Protein AF-A0A3L7SSP7-F1 (afdb_monomer)

Mean predicted aligned error: 5.57 Å

pLDDT: mean 91.39, std 8.64, range [40.38, 98.75]

Solvent-accessible surface area (backbone atoms only — not comparable to full-atom values): 14758 Å² total; per-residue (Å²): 132,80,81,76,70,92,87,62,79,42,75,38,78,50,84,80,56,86,48,95,46,50,40,60,41,73,53,70,76,36,44,68,58,52,29,79,75,37,34,41,71,48,62,89,29,70,40,23,42,36,42,66,38,19,66,74,24,76,31,38,76,70,66,55,34,57,53,68,71,32,20,41,45,80,51,73,55,32,49,95,31,77,98,69,79,44,65,83,49,63,21,68,77,38,70,33,84,58,57,54,66,82,36,70,62,51,46,49,39,68,26,50,48,74,50,76,48,77,47,82,50,99,71,31,26,38,40,38,41,35,43,27,31,35,97,52,44,33,43,46,60,61,42,58,46,52,23,26,30,39,39,38,46,46,34,23,40,95,85,44,75,56,60,52,79,43,58,59,51,30,56,54,58,64,37,76,90,42,47,60,35,31,24,49,69,19,26,43,55,39,45,32,97,85,65,70,38,74,42,60,57,79,77,42,87,82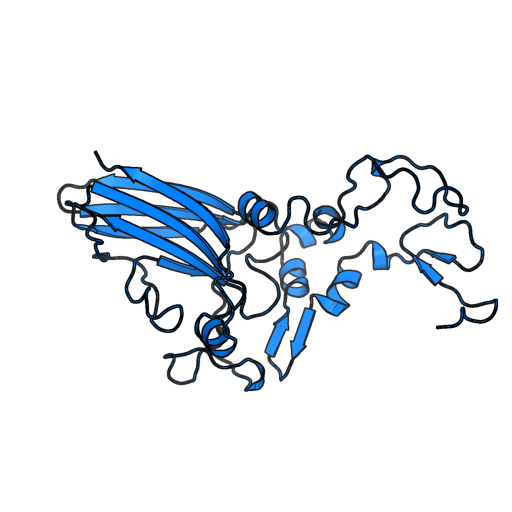,65,67,52,76,50,41,40,45,52,75,46,75,48,77,48,57,35,32,30,62,45,81,44,42,32,37,39,39,34,34,33,37,31,68,56,48,49,66,58,32,60,76,68,68,53,72,88,70,67,41,73,48,48,75,48,78,46,77,57,129

Structure (mmCIF, N/CA/C/O backbone):
data_AF-A0A3L7SSP7-F1
#
_entry.id   AF-A0A3L7SSP7-F1
#
loop_
_atom_site.group_PDB
_atom_site.id
_atom_site.type_symbol
_atom_site.label_atom_id
_atom_site.label_alt_id
_atom_site.label_comp_id
_atom_site.label_asym_id
_atom_site.label_entity_id
_atom_site.label_seq_id
_atom_site.pdbx_PDB_ins_code
_atom_site.Cartn_x
_atom_site.Cartn_y
_atom_site.Cartn_z
_atom_site.occupancy
_atom_site.B_iso_or_equiv
_atom_site.auth_seq_id
_atom_site.auth_comp_id
_atom_site.auth_asym_id
_atom_site.auth_atom_id
_atom_site.pdbx_PDB_model_num
ATOM 1 N N . MET A 1 1 ? 33.689 10.994 -14.298 1.00 40.38 1 MET A N 1
ATOM 2 C CA . MET A 1 1 ? 33.834 9.746 -15.077 1.00 40.38 1 MET A CA 1
ATOM 3 C C . MET A 1 1 ? 34.095 10.132 -16.524 1.00 40.38 1 MET A C 1
ATOM 5 O O . MET A 1 1 ? 33.276 10.847 -17.090 1.00 40.38 1 MET A O 1
ATOM 9 N N . ALA A 1 2 ? 35.259 9.777 -17.076 1.00 46.47 2 ALA A N 1
ATOM 10 C CA . ALA A 1 2 ? 35.563 10.018 -18.487 1.00 46.47 2 ALA A CA 1
ATOM 11 C C . ALA A 1 2 ? 34.638 9.161 -19.363 1.00 46.47 2 ALA A C 1
ATOM 13 O O . ALA A 1 2 ? 34.264 8.058 -18.960 1.00 46.47 2 ALA A O 1
ATOM 14 N N . ARG A 1 3 ? 34.241 9.671 -20.537 1.00 55.09 3 ARG A N 1
ATOM 15 C CA . ARG A 1 3 ? 33.560 8.829 -21.527 1.00 55.09 3 ARG A CA 1
ATOM 16 C C . ARG A 1 3 ? 34.494 7.665 -21.893 1.00 55.09 3 ARG A C 1
ATOM 18 O O . ARG A 1 3 ? 35.687 7.917 -22.057 1.00 55.09 3 ARG A O 1
ATOM 25 N N . PRO A 1 4 ? 33.972 6.439 -22.024 1.00 58.47 4 PRO A N 1
ATOM 26 C CA . PRO A 1 4 ? 34.742 5.313 -22.538 1.00 58.47 4 PRO A CA 1
ATOM 27 C C . PRO A 1 4 ? 35.319 5.608 -23.929 1.00 58.47 4 PRO A C 1
ATOM 29 O O . PRO A 1 4 ? 34.813 6.482 -24.643 1.00 58.47 4 PRO A O 1
ATOM 32 N N . GLU A 1 5 ? 36.365 4.877 -24.317 1.00 62.62 5 GLU A N 1
ATOM 33 C CA . GLU A 1 5 ? 36.932 4.941 -25.668 1.00 62.62 5 GLU A CA 1
ATOM 34 C C . GLU A 1 5 ? 35.881 4.604 -26.745 1.00 62.62 5 GLU A C 1
ATOM 36 O O . GLU A 1 5 ? 34.861 3.959 -26.481 1.00 62.62 5 GLU A O 1
ATOM 41 N N . LYS A 1 6 ? 36.112 5.063 -27.984 1.00 68.00 6 LYS A N 1
ATOM 42 C CA . LYS A 1 6 ? 35.243 4.737 -29.128 1.00 68.00 6 LYS A CA 1
ATOM 43 C C . LYS A 1 6 ? 35.114 3.211 -29.265 1.00 68.00 6 LYS A C 1
ATOM 45 O O . LYS A 1 6 ? 36.127 2.526 -29.312 1.00 68.00 6 LYS A O 1
ATOM 50 N N . GLY A 1 7 ? 33.883 2.706 -29.389 1.00 68.62 7 GLY A N 1
ATOM 51 C CA . GLY A 1 7 ? 33.598 1.279 -29.614 1.00 68.62 7 GLY A CA 1
ATOM 52 C C . GLY A 1 7 ? 32.780 0.582 -28.519 1.00 68.62 7 GLY A C 1
ATOM 53 O O . GLY A 1 7 ? 32.440 -0.586 -28.686 1.00 68.62 7 GLY A O 1
ATOM 54 N N . GLN A 1 8 ? 32.423 1.259 -27.421 1.00 76.69 8 GLN A N 1
ATOM 55 C CA . GLN A 1 8 ? 31.502 0.692 -26.429 1.00 76.69 8 GLN A CA 1
ATOM 56 C C . GLN A 1 8 ? 30.043 0.791 -26.890 1.00 76.69 8 GLN A C 1
ATOM 58 O O . GLN A 1 8 ? 29.583 1.875 -27.226 1.00 76.69 8 GLN A O 1
ATOM 63 N N . VAL A 1 9 ? 29.308 -0.325 -26.838 1.00 81.75 9 VAL A N 1
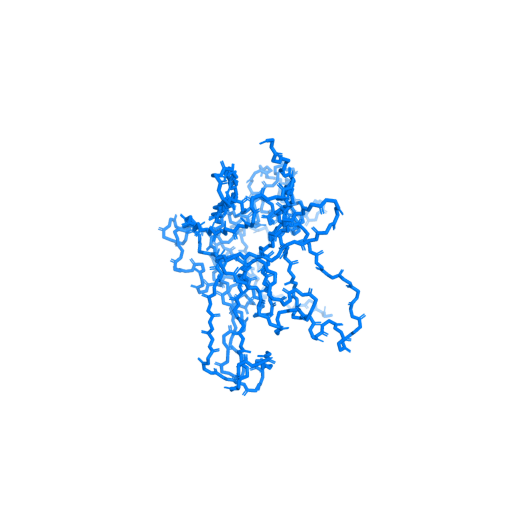ATOM 64 C CA . VAL A 1 9 ? 27.864 -0.369 -27.121 1.00 81.75 9 VAL A CA 1
ATOM 65 C C . VAL A 1 9 ? 27.061 0.051 -25.886 1.00 81.75 9 VAL A C 1
ATOM 67 O O . VAL A 1 9 ? 27.269 -0.471 -24.789 1.00 81.75 9 VAL A O 1
ATOM 70 N N . PHE A 1 10 ? 26.105 0.957 -26.068 1.00 85.25 10 PHE A N 1
ATOM 71 C CA . PHE A 1 10 ? 25.124 1.380 -25.075 1.00 85.25 10 PHE A CA 1
ATOM 72 C C . PHE A 1 10 ? 23.754 0.810 -25.426 1.00 85.25 10 PHE A C 1
ATOM 74 O O . PHE A 1 10 ? 23.267 0.990 -26.539 1.00 85.25 10 PHE A O 1
ATOM 81 N N . PHE A 1 11 ? 23.095 0.156 -24.472 1.00 89.25 11 PHE A N 1
ATOM 82 C CA . PHE A 1 11 ? 21.740 -0.341 -24.681 1.00 89.25 11 PHE A CA 1
ATOM 83 C C . PHE A 1 11 ? 20.695 0.672 -24.207 1.00 89.25 11 PHE A C 1
ATOM 85 O O . PHE A 1 11 ? 20.883 1.338 -23.190 1.00 89.25 11 PHE A O 1
ATOM 92 N N . GLY A 1 12 ? 19.580 0.782 -24.929 1.00 89.56 12 GLY A N 1
ATOM 93 C CA . GLY A 1 12 ? 18.496 1.698 -24.579 1.00 89.56 12 GLY A CA 1
ATOM 94 C C . GLY A 1 12 ? 17.099 1.235 -25.012 1.00 89.56 12 GLY A C 1
ATOM 95 O O . GLY A 1 12 ? 16.956 0.224 -25.706 1.00 89.56 12 GLY A O 1
ATOM 96 N N . PRO A 1 13 ? 16.049 1.982 -24.614 1.00 89.25 13 PRO A N 1
ATOM 97 C CA . PRO A 1 13 ? 14.648 1.640 -24.890 1.00 89.25 13 PRO A CA 1
ATOM 98 C C . PRO A 1 13 ? 14.180 1.966 -26.317 1.00 89.25 13 PRO A C 1
ATOM 100 O O . PRO A 1 13 ? 13.067 1.598 -26.694 1.00 89.25 13 PRO A O 1
ATOM 103 N N . ILE A 1 14 ? 14.991 2.685 -27.097 1.00 86.69 14 ILE A N 1
ATOM 104 C CA . ILE A 1 14 ? 14.624 3.246 -28.401 1.00 86.69 14 ILE A CA 1
ATOM 105 C C . ILE A 1 14 ? 15.330 2.473 -29.521 1.00 86.69 14 ILE A C 1
ATOM 107 O O . ILE A 1 14 ? 16.537 2.257 -29.457 1.00 86.69 14 ILE A O 1
ATOM 111 N N . LYS A 1 15 ? 14.569 2.059 -30.544 1.00 85.31 15 LYS A N 1
ATOM 112 C CA . LYS A 1 15 ? 15.049 1.222 -31.663 1.00 85.31 15 LYS A CA 1
ATOM 113 C C . LYS A 1 15 ? 15.844 1.975 -32.725 1.00 85.31 15 LYS A C 1
ATOM 115 O O . LYS A 1 15 ? 16.679 1.385 -33.391 1.00 85.31 15 LYS A O 1
ATOM 120 N N . ASP A 1 16 ? 15.580 3.261 -32.868 1.00 82.44 16 ASP A N 1
ATOM 121 C CA . ASP A 1 16 ? 16.119 4.161 -33.887 1.00 82.44 16 ASP A CA 1
ATOM 122 C C . ASP A 1 16 ? 17.000 5.247 -33.243 1.00 82.44 16 ASP A C 1
ATOM 124 O O . ASP A 1 16 ? 16.912 6.432 -33.566 1.00 82.44 16 ASP A O 1
ATOM 128 N N . ALA A 1 17 ? 17.818 4.863 -32.260 1.00 76.38 17 ALA A N 1
ATOM 129 C CA . ALA A 1 17 ? 18.805 5.768 -31.688 1.00 76.38 17 ALA A CA 1
ATOM 130 C C . ALA A 1 17 ? 19.856 6.136 -32.755 1.00 76.38 17 ALA A C 1
ATOM 132 O O . ALA A 1 17 ? 20.395 5.268 -33.427 1.00 76.38 17 ALA A O 1
ATOM 133 N N . THR A 1 18 ? 20.148 7.429 -32.908 1.00 69.31 18 THR A N 1
ATOM 134 C CA . THR A 1 18 ? 20.933 7.979 -34.033 1.00 69.31 18 THR A CA 1
ATOM 135 C C . THR A 1 18 ? 22.445 7.922 -33.860 1.00 69.31 18 THR A C 1
ATOM 137 O O . THR A 1 18 ? 23.169 8.352 -34.752 1.00 69.31 18 THR A O 1
ATOM 140 N N . ARG A 1 19 ? 22.938 7.457 -32.709 1.00 73.62 19 ARG A N 1
ATOM 141 C CA . ARG A 1 19 ? 24.375 7.278 -32.495 1.00 73.62 19 ARG A CA 1
ATOM 142 C C . ARG A 1 19 ? 24.744 5.830 -32.772 1.00 73.62 19 ARG A C 1
ATOM 144 O O . ARG A 1 19 ? 24.104 4.936 -32.228 1.00 73.62 19 ARG A O 1
ATOM 151 N N . ASP A 1 20 ? 25.814 5.638 -33.533 1.00 72.50 20 ASP A N 1
ATOM 152 C CA . ASP A 1 20 ? 26.306 4.327 -33.979 1.00 72.50 20 ASP A CA 1
ATOM 153 C C . ASP A 1 20 ? 26.701 3.388 -32.823 1.00 72.50 20 ASP A C 1
ATOM 155 O O . ASP A 1 20 ? 26.797 2.178 -33.005 1.00 72.50 20 ASP A O 1
ATOM 159 N N . ASP A 1 21 ? 26.920 3.937 -31.625 1.00 79.94 21 ASP A N 1
ATOM 160 C CA . ASP A 1 21 ? 27.232 3.198 -30.403 1.00 79.94 21 ASP A CA 1
ATOM 161 C C . ASP A 1 21 ? 25.989 2.764 -29.605 1.00 79.94 21 ASP A C 1
ATOM 163 O O . ASP A 1 21 ? 26.128 2.082 -28.593 1.00 79.94 21 ASP A O 1
ATOM 167 N N . ASN A 1 22 ? 24.773 3.108 -30.038 1.00 81.81 22 ASN A N 1
ATOM 168 C CA . ASN A 1 22 ? 23.538 2.748 -29.345 1.00 81.81 22 ASN A CA 1
ATOM 169 C C . ASN A 1 22 ? 22.862 1.519 -29.969 1.00 81.81 22 ASN A C 1
ATOM 171 O O . ASN A 1 22 ? 22.740 1.390 -31.182 1.00 81.81 22 ASN A O 1
ATOM 175 N N . SER A 1 23 ? 22.338 0.634 -29.128 1.00 87.12 23 SER A N 1
ATOM 176 C CA . SER A 1 23 ? 21.560 -0.539 -29.523 1.00 87.12 23 SER A CA 1
ATOM 177 C C . SER A 1 23 ? 20.286 -0.656 -28.696 1.00 87.12 23 SER A C 1
ATOM 179 O O . SER A 1 23 ? 20.234 -0.306 -27.519 1.00 87.12 23 SER A O 1
ATOM 181 N N . PHE A 1 24 ? 19.224 -1.172 -29.302 1.00 90.44 24 PHE A N 1
ATOM 182 C CA . PHE A 1 24 ? 18.000 -1.466 -28.568 1.00 90.44 24 PHE A CA 1
ATOM 183 C C . PHE A 1 24 ? 18.172 -2.704 -27.693 1.00 90.44 24 PHE A C 1
ATOM 185 O O . PHE A 1 24 ? 18.732 -3.705 -28.136 1.00 90.44 24 PHE A O 1
ATOM 192 N N . SER A 1 25 ? 17.618 -2.665 -26.481 1.00 93.56 25 SER A N 1
ATOM 193 C CA . SER A 1 25 ? 17.411 -3.870 -25.679 1.00 93.56 25 SER A CA 1
ATOM 194 C C . SER A 1 25 ? 15.950 -3.987 -25.240 1.00 93.56 25 SER A C 1
ATOM 196 O O . SER A 1 25 ? 15.396 -3.029 -24.691 1.00 93.56 25 SER A O 1
ATOM 198 N N . PRO A 1 26 ? 15.313 -5.159 -25.418 1.00 93.50 26 PRO A N 1
ATOM 199 C CA . PRO A 1 26 ? 13.930 -5.367 -25.000 1.00 93.50 26 PRO A CA 1
ATOM 200 C C . PRO A 1 26 ? 13.743 -5.284 -23.481 1.00 93.50 26 PRO A C 1
ATOM 202 O O . PRO A 1 26 ? 12.627 -5.030 -23.035 1.00 93.50 26 PRO A O 1
ATOM 205 N N . VAL A 1 27 ? 14.809 -5.435 -22.681 1.00 94.62 27 VAL A N 1
ATOM 206 C CA . VAL A 1 27 ? 14.719 -5.391 -21.212 1.00 94.62 27 VAL A CA 1
ATOM 207 C C . VAL A 1 27 ? 14.111 -4.079 -20.711 1.00 94.62 27 VAL A C 1
ATOM 209 O O . VAL A 1 27 ? 13.326 -4.094 -19.772 1.00 94.62 27 VAL A O 1
ATOM 212 N N . TYR A 1 28 ? 14.372 -2.951 -21.384 1.00 93.44 28 TYR A N 1
ATOM 213 C CA . TYR A 1 28 ? 13.835 -1.644 -20.987 1.00 93.44 28 TYR A CA 1
ATOM 214 C C . TYR A 1 28 ? 12.315 -1.520 -21.158 1.00 93.44 28 TYR A C 1
ATOM 216 O O . TYR A 1 28 ? 11.709 -0.593 -20.622 1.00 93.44 28 TYR A O 1
ATOM 224 N N . GLN A 1 29 ? 11.694 -2.447 -21.889 1.00 93.00 29 GLN A N 1
ATOM 225 C CA . GLN A 1 29 ? 10.243 -2.543 -22.048 1.00 93.00 29 GLN A CA 1
ATOM 226 C C . GLN A 1 29 ? 9.627 -3.608 -21.133 1.00 93.00 29 GLN A C 1
ATOM 228 O O . GLN A 1 29 ? 8.433 -3.861 -21.229 1.00 93.00 29 GLN A O 1
ATOM 233 N N . GLN A 1 30 ? 10.419 -4.242 -20.266 1.00 96.25 30 GLN A N 1
ATOM 234 C CA . GLN A 1 30 ? 9.980 -5.308 -19.371 1.00 96.25 30 GLN A CA 1
ATOM 235 C C . GLN A 1 30 ? 10.075 -4.852 -17.915 1.00 96.25 30 GLN A C 1
ATOM 237 O O . GLN A 1 30 ? 11.023 -4.166 -17.530 1.00 96.25 30 GLN A O 1
ATOM 242 N N . SER A 1 31 ? 9.153 -5.306 -17.071 1.00 97.81 31 SER A N 1
ATOM 243 C CA . SER A 1 31 ? 9.210 -5.124 -15.617 1.00 97.81 31 SER A CA 1
ATOM 244 C C . SER A 1 31 ? 10.486 -5.711 -15.005 1.00 97.81 31 SER A C 1
ATOM 246 O O . SER A 1 31 ? 10.888 -5.292 -13.923 1.00 97.81 31 SER A O 1
ATOM 248 N N . LEU A 1 32 ? 11.154 -6.642 -15.703 1.00 96.56 32 LEU A N 1
ATOM 249 C CA . LEU A 1 32 ? 12.456 -7.189 -15.314 1.00 96.56 32 LEU A CA 1
ATOM 250 C C . LEU A 1 32 ? 13.512 -6.091 -15.108 1.00 96.56 32 LEU A C 1
ATOM 252 O O . LEU A 1 32 ? 14.342 -6.212 -14.214 1.00 96.56 32 LEU A O 1
ATOM 256 N N . TYR A 1 33 ? 13.451 -4.994 -15.871 1.00 96.75 33 TYR A N 1
ATOM 257 C CA . TYR A 1 33 ? 14.329 -3.843 -15.651 1.00 96.75 33 TYR A CA 1
ATOM 258 C C . TYR A 1 33 ? 14.126 -3.210 -14.268 1.00 96.75 33 TYR A C 1
ATOM 260 O O . TYR A 1 33 ? 15.084 -2.806 -13.621 1.00 96.75 33 TYR A O 1
ATOM 268 N N . CYS A 1 34 ? 12.885 -3.160 -13.782 1.00 97.00 34 CYS A N 1
ATOM 269 C CA . CYS A 1 34 ? 12.564 -2.632 -12.458 1.00 97.00 34 CYS A CA 1
ATOM 270 C C . CYS A 1 34 ? 12.945 -3.614 -11.338 1.00 97.00 34 CYS A C 1
ATOM 272 O O . CYS A 1 34 ? 13.238 -3.188 -10.220 1.00 97.00 34 CYS A O 1
ATOM 274 N N . ALA A 1 35 ? 12.949 -4.919 -11.629 1.00 97.00 35 ALA A N 1
ATOM 275 C CA . ALA A 1 35 ? 13.216 -5.973 -10.655 1.00 97.00 35 ALA A CA 1
ATOM 276 C C . ALA A 1 35 ? 14.599 -5.855 -10.003 1.00 97.00 35 ALA A C 1
ATOM 278 O O . ALA A 1 35 ? 14.739 -6.214 -8.843 1.00 97.00 35 ALA A O 1
ATOM 279 N N . SER A 1 36 ? 15.600 -5.290 -10.689 1.00 94.38 36 SER A N 1
ATOM 280 C CA . SER A 1 36 ? 16.952 -5.135 -10.127 1.00 94.38 36 SER A CA 1
ATOM 281 C C . SER A 1 36 ? 16.994 -4.332 -8.823 1.00 94.38 36 SER A C 1
ATOM 283 O O . SER A 1 36 ? 17.936 -4.479 -8.050 1.00 94.38 36 SER A O 1
ATOM 285 N N . CYS A 1 37 ? 16.002 -3.463 -8.601 1.00 95.31 37 CYS A N 1
ATOM 286 C CA . CYS A 1 37 ? 15.900 -2.623 -7.408 1.00 95.31 37 CYS A CA 1
ATOM 287 C C . CYS A 1 37 ? 14.585 -2.830 -6.638 1.00 95.31 37 CYS A C 1
ATOM 289 O O . CYS A 1 37 ? 14.536 -2.582 -5.438 1.00 95.31 37 CYS A O 1
ATOM 291 N N . HIS A 1 38 ? 13.511 -3.254 -7.314 1.00 96.88 38 HIS A N 1
ATOM 292 C CA . HIS A 1 38 ? 12.180 -3.452 -6.722 1.00 96.88 38 HIS A CA 1
ATOM 293 C C . HIS A 1 38 ? 11.902 -4.904 -6.293 1.00 96.88 38 HIS A C 1
ATOM 295 O O . HIS A 1 38 ? 10.767 -5.255 -5.963 1.00 96.88 38 HIS A O 1
ATOM 301 N N . GLU A 1 39 ? 12.941 -5.732 -6.272 1.00 96.94 39 GLU A N 1
ATOM 302 C CA . GLU A 1 39 ? 12.969 -7.090 -5.743 1.00 96.94 39 GLU A CA 1
ATOM 303 C C . GLU A 1 39 ? 14.272 -7.254 -4.953 1.00 96.94 39 GLU A C 1
ATOM 305 O O . GLU A 1 39 ? 15.339 -6.874 -5.434 1.00 96.94 39 GLU A O 1
ATOM 310 N N . GLY A 1 40 ? 14.215 -7.788 -3.736 1.00 95.00 40 GLY A N 1
ATOM 311 C CA . GLY A 1 40 ? 15.414 -7.889 -2.916 1.00 95.00 40 GLY A CA 1
ATOM 312 C C . GLY A 1 40 ? 15.220 -8.670 -1.630 1.00 95.00 40 GLY A C 1
ATOM 313 O O . GLY A 1 40 ? 14.357 -8.345 -0.811 1.00 95.00 40 GLY A O 1
ATOM 314 N N . THR A 1 41 ? 16.099 -9.651 -1.440 1.00 92.81 41 THR A N 1
ATOM 315 C CA . THR A 1 41 ? 16.251 -10.394 -0.191 1.00 92.81 41 THR A CA 1
ATOM 316 C C . THR A 1 41 ? 17.494 -9.901 0.537 1.00 92.81 41 THR A C 1
ATOM 318 O O . THR A 1 41 ? 18.592 -9.930 -0.013 1.00 92.81 41 THR A O 1
ATOM 321 N N . LEU A 1 42 ? 17.329 -9.457 1.781 1.00 91.25 42 LEU A N 1
ATOM 322 C CA . LEU A 1 42 ? 18.409 -9.012 2.659 1.00 91.25 42 LEU A CA 1
ATOM 323 C C . LEU A 1 42 ? 18.332 -9.822 3.950 1.00 91.25 42 LEU A C 1
ATOM 325 O O . LEU A 1 42 ? 17.254 -9.946 4.523 1.00 91.25 42 LEU A O 1
ATOM 329 N N . PHE A 1 43 ? 19.458 -10.376 4.405 1.00 89.94 43 PHE A N 1
ATOM 330 C CA . PHE A 1 43 ? 19.517 -11.202 5.624 1.00 89.94 43 PHE A CA 1
ATOM 331 C C . PHE A 1 43 ? 18.507 -12.370 5.627 1.00 89.94 43 PHE A C 1
ATOM 333 O O . PHE A 1 43 ? 17.917 -12.695 6.650 1.00 89.94 43 PHE A O 1
ATOM 340 N N . GLY A 1 44 ? 18.265 -12.976 4.457 1.00 87.69 44 GLY A N 1
ATOM 341 C CA . GLY A 1 44 ? 17.276 -14.051 4.286 1.00 87.69 44 GLY A CA 1
ATOM 342 C C . GLY A 1 44 ? 15.816 -13.582 4.241 1.00 87.69 44 GLY A C 1
ATOM 343 O O . GLY A 1 44 ? 14.938 -14.380 3.929 1.00 87.69 44 GLY A O 1
ATOM 344 N N . MET A 1 45 ? 15.553 -12.293 4.472 1.00 88.38 45 MET A N 1
ATOM 345 C CA . MET A 1 45 ? 14.216 -11.707 4.462 1.00 88.38 45 MET A CA 1
ATOM 346 C C . MET A 1 45 ? 13.911 -11.038 3.133 1.00 88.38 45 MET A C 1
ATOM 348 O O . MET A 1 45 ? 14.719 -10.275 2.605 1.00 88.38 45 MET A O 1
ATOM 352 N N . HIS A 1 46 ? 12.708 -11.261 2.614 1.00 90.31 46 HIS A N 1
ATOM 353 C CA . HIS A 1 46 ? 12.248 -10.690 1.351 1.00 90.31 46 HIS A CA 1
ATOM 354 C C . HIS A 1 46 ? 11.864 -9.208 1.491 1.00 90.31 46 HIS A C 1
ATOM 356 O O . HIS A 1 46 ? 10.697 -8.854 1.396 1.00 90.31 46 HIS A O 1
ATOM 362 N N . VAL A 1 47 ? 12.828 -8.327 1.763 1.00 93.00 47 VAL A N 1
ATOM 363 C CA . VAL A 1 47 ? 12.606 -6.918 2.146 1.00 93.00 47 VAL A CA 1
ATOM 364 C C . VAL A 1 47 ? 11.889 -6.091 1.075 1.00 93.00 47 VAL A C 1
ATOM 366 O O . VAL A 1 47 ? 11.045 -5.267 1.429 1.00 93.00 47 VAL A O 1
ATOM 369 N N . TYR A 1 48 ? 12.184 -6.328 -0.204 1.00 95.44 48 TYR A N 1
ATOM 370 C CA . TYR A 1 48 ? 11.488 -5.724 -1.343 1.00 95.44 48 TYR A CA 1
ATOM 371 C C . TYR A 1 48 ? 10.871 -6.831 -2.192 1.00 95.44 48 TYR A C 1
ATOM 373 O O . TYR A 1 48 ? 11.594 -7.668 -2.721 1.00 95.44 48 TYR A O 1
ATOM 381 N N . SER A 1 49 ? 9.548 -6.834 -2.332 1.00 95.06 49 SER A N 1
ATOM 382 C CA . SER A 1 49 ? 8.808 -7.908 -3.015 1.00 95.06 49 SER A CA 1
ATOM 383 C C . SER A 1 49 ? 7.888 -7.403 -4.126 1.00 95.06 49 SER A C 1
ATOM 385 O O . SER A 1 49 ? 6.993 -8.114 -4.571 1.00 95.06 49 SER A O 1
ATOM 387 N N . THR A 1 50 ? 8.068 -6.162 -4.583 1.00 97.56 50 THR A N 1
ATOM 388 C CA . THR A 1 50 ? 7.160 -5.537 -5.554 1.00 97.56 50 THR A CA 1
ATOM 389 C C . THR A 1 50 ? 7.118 -6.291 -6.879 1.00 97.56 50 THR A C 1
ATOM 391 O O . THR A 1 50 ? 6.044 -6.455 -7.455 1.00 97.56 50 THR A O 1
ATOM 394 N N . PHE A 1 51 ? 8.263 -6.765 -7.373 1.00 98.25 51 PHE A N 1
ATOM 395 C CA . PHE A 1 51 ? 8.304 -7.489 -8.641 1.00 98.25 51 PHE A CA 1
ATOM 396 C C . PHE A 1 51 ? 7.632 -8.858 -8.536 1.00 98.25 51 PHE A C 1
ATOM 398 O O . PHE A 1 51 ? 6.795 -9.182 -9.373 1.00 98.25 51 PHE A O 1
ATOM 405 N N . SER A 1 52 ? 7.947 -9.642 -7.507 1.00 97.06 52 SER A N 1
ATOM 406 C CA . SER A 1 52 ? 7.326 -10.955 -7.285 1.00 97.06 52 SER A CA 1
ATOM 407 C C . SER A 1 52 ? 5.827 -10.866 -6.969 1.00 97.06 52 SER A C 1
ATOM 409 O O . SER A 1 52 ? 5.061 -11.738 -7.385 1.00 97.06 52 SER A O 1
ATOM 411 N N . GLU A 1 53 ? 5.377 -9.802 -6.298 1.00 97.50 53 GLU A N 1
ATOM 412 C CA . GLU A 1 53 ? 3.954 -9.461 -6.177 1.00 97.50 53 GLU A CA 1
ATOM 413 C C . GLU A 1 53 ? 3.335 -9.187 -7.549 1.00 97.50 53 GLU A C 1
ATOM 415 O O . GLU A 1 53 ? 2.281 -9.737 -7.869 1.00 97.50 53 GLU A O 1
ATOM 420 N N . TRP A 1 54 ? 4.006 -8.384 -8.382 1.00 98.31 54 TRP A N 1
ATOM 421 C CA . TRP A 1 54 ? 3.534 -8.089 -9.730 1.00 98.31 54 TRP A CA 1
ATOM 422 C C . TRP A 1 54 ? 3.452 -9.325 -10.610 1.00 98.31 54 TRP A C 1
ATOM 424 O O . TRP A 1 54 ? 2.426 -9.521 -11.256 1.00 98.31 54 TRP A O 1
ATOM 434 N N . GLN A 1 55 ? 4.462 -10.195 -10.589 1.00 98.06 55 GLN A N 1
ATOM 435 C CA . GLN A 1 55 ? 4.488 -11.432 -11.372 1.00 98.06 55 GLN A CA 1
ATOM 436 C C . GLN A 1 55 ? 3.264 -12.322 -11.117 1.00 98.06 55 GLN A C 1
ATOM 438 O O . GLN A 1 55 ? 2.809 -13.007 -12.028 1.00 98.06 55 GLN A O 1
ATOM 443 N N . LYS A 1 56 ? 2.721 -12.300 -9.893 1.00 97.12 56 LYS A N 1
ATOM 444 C CA . LYS A 1 56 ? 1.543 -13.083 -9.483 1.00 97.12 56 LYS A CA 1
ATOM 445 C C . LYS A 1 56 ? 0.216 -12.344 -9.708 1.00 97.12 56 LYS A C 1
ATOM 447 O O . LYS A 1 56 ? -0.843 -12.898 -9.431 1.00 97.12 56 LYS A O 1
ATOM 452 N N . SER A 1 57 ? 0.259 -11.098 -10.174 1.00 96.75 57 SER A N 1
ATOM 453 C CA . SER A 1 57 ? -0.912 -10.229 -10.286 1.00 96.75 57 SER A CA 1
ATOM 454 C C . SER A 1 57 ? -1.707 -10.442 -11.585 1.00 96.75 57 SER A C 1
ATOM 456 O O . SER A 1 57 ? -1.156 -10.870 -12.608 1.00 96.75 57 SER A O 1
ATOM 458 N N . PRO A 1 58 ? -2.982 -10.005 -11.620 1.00 95.94 58 PRO A N 1
ATOM 459 C CA . PRO A 1 58 ? -3.748 -9.912 -12.861 1.00 95.94 58 PRO A CA 1
ATOM 460 C C . PRO A 1 58 ? -3.103 -9.010 -13.926 1.00 95.94 58 PRO A C 1
ATOM 462 O O . PRO A 1 58 ? -3.343 -9.204 -15.117 1.00 95.94 58 PRO A O 1
ATOM 465 N N . ALA A 1 59 ? -2.296 -8.016 -13.531 1.00 96.81 59 ALA A N 1
ATOM 466 C CA . ALA A 1 59 ? -1.618 -7.123 -14.469 1.00 96.81 59 ALA A CA 1
ATOM 467 C C . ALA A 1 59 ? -0.523 -7.861 -15.253 1.00 96.81 59 ALA A C 1
ATOM 469 O O . ALA A 1 59 ? -0.482 -7.754 -16.480 1.00 96.81 59 ALA A O 1
ATOM 470 N N . ALA A 1 60 ? 0.301 -8.669 -14.575 1.00 97.25 60 ALA A N 1
ATOM 471 C CA . ALA A 1 60 ? 1.304 -9.503 -15.239 1.00 97.25 60 ALA A CA 1
ATOM 472 C C . ALA A 1 60 ? 0.661 -10.553 -16.151 1.00 97.25 60 ALA A C 1
ATOM 474 O O . ALA A 1 60 ? 1.113 -10.724 -17.282 1.00 97.25 60 ALA A O 1
ATOM 475 N N . ALA A 1 61 ? -0.439 -11.181 -15.718 1.00 97.25 61 ALA A N 1
ATOM 476 C CA . ALA A 1 61 ? -1.194 -12.123 -16.550 1.00 97.25 61 ALA A CA 1
ATOM 477 C C . ALA A 1 61 ? -1.727 -11.484 -17.850 1.00 97.25 61 ALA A C 1
ATOM 479 O O . ALA A 1 61 ? -1.832 -12.152 -18.875 1.00 97.25 61 ALA A O 1
ATOM 480 N N . LYS A 1 62 ? -2.017 -10.175 -17.831 1.00 96.81 62 LYS A N 1
ATOM 481 C CA . LYS A 1 62 ? -2.413 -9.377 -19.008 1.00 96.81 62 LYS A CA 1
ATOM 482 C C . LYS A 1 62 ? -1.224 -8.808 -19.797 1.00 96.81 62 LYS A C 1
ATOM 484 O O . LYS A 1 62 ? -1.429 -8.062 -20.750 1.00 96.81 62 LYS A O 1
ATOM 489 N N . GLY A 1 63 ? 0.012 -9.101 -19.392 1.00 96.69 63 GLY A N 1
ATOM 490 C CA . GLY A 1 63 ? 1.229 -8.575 -20.012 1.00 96.69 63 GLY A CA 1
ATOM 491 C C . GLY A 1 63 ? 1.523 -7.100 -19.709 1.00 96.69 63 GLY A C 1
ATOM 492 O O . GLY A 1 63 ? 2.442 -6.538 -20.308 1.00 96.69 63 GLY A O 1
ATOM 493 N N . LEU A 1 64 ? 0.794 -6.464 -18.783 1.00 96.88 64 LEU A N 1
ATOM 494 C CA . LEU A 1 64 ? 1.019 -5.068 -18.402 1.00 96.88 64 LEU A CA 1
ATOM 495 C C . LEU A 1 64 ? 2.303 -4.942 -17.579 1.00 96.88 64 LEU A C 1
ATOM 497 O O . LEU A 1 64 ? 2.404 -5.467 -16.470 1.00 96.88 64 LEU A O 1
ATOM 501 N N . GLN A 1 65 ? 3.274 -4.219 -18.128 1.00 97.06 65 GLN A N 1
ATOM 502 C CA . GLN A 1 65 ? 4.574 -3.980 -17.501 1.00 97.06 65 GLN A CA 1
ATOM 503 C C . GLN A 1 65 ? 4.526 -2.759 -16.574 1.00 97.06 65 GLN A C 1
ATOM 505 O O . GLN A 1 65 ? 3.687 -1.875 -16.760 1.00 97.06 65 GLN A O 1
ATOM 510 N N . CYS A 1 66 ? 5.456 -2.661 -15.620 1.00 97.00 66 CYS A N 1
ATOM 511 C CA . CYS A 1 66 ? 5.561 -1.531 -14.685 1.00 97.00 66 CYS A CA 1
ATOM 512 C C . CYS A 1 66 ? 5.517 -0.171 -15.404 1.00 97.00 66 CYS A C 1
ATOM 514 O O . CYS A 1 66 ? 4.828 0.758 -14.978 1.00 97.00 66 CYS A O 1
ATOM 516 N N . GLN A 1 67 ? 6.212 -0.080 -16.540 1.00 95.31 67 GLN A N 1
ATOM 517 C CA . GLN A 1 67 ? 6.327 1.107 -17.380 1.00 95.31 67 GLN A CA 1
ATOM 518 C C . GLN A 1 67 ? 4.976 1.582 -17.936 1.00 95.31 67 GLN A C 1
ATOM 520 O O . GLN A 1 67 ? 4.809 2.778 -18.160 1.00 95.31 67 GLN A O 1
ATOM 525 N N . ALA A 1 68 ? 4.001 0.687 -18.134 1.00 93.50 68 ALA A N 1
ATOM 526 C CA . ALA A 1 68 ? 2.689 1.046 -18.674 1.00 93.50 68 ALA A CA 1
ATOM 527 C C . ALA A 1 68 ? 1.895 1.964 -17.728 1.00 93.50 68 ALA A C 1
ATOM 529 O O . ALA A 1 68 ? 1.129 2.808 -18.194 1.00 93.50 68 ALA A O 1
ATOM 530 N N . CYS A 1 69 ? 2.107 1.823 -16.414 1.00 93.50 69 CYS A N 1
ATOM 531 C CA . CYS A 1 69 ? 1.492 2.675 -15.397 1.00 93.50 69 CYS A CA 1
ATOM 532 C C . CYS A 1 69 ? 2.448 3.782 -14.934 1.00 93.50 69 CYS A C 1
ATOM 534 O O . CYS A 1 69 ? 2.071 4.950 -14.925 1.00 93.50 69 CYS A O 1
ATOM 536 N N . HIS A 1 70 ? 3.689 3.430 -14.588 1.00 95.44 70 HIS A N 1
ATOM 537 C CA . HIS A 1 70 ? 4.642 4.355 -13.966 1.00 95.44 70 HIS A CA 1
ATOM 538 C C . HIS A 1 70 ? 5.406 5.233 -14.957 1.00 95.44 70 HIS A C 1
ATOM 540 O O . HIS A 1 70 ? 5.871 6.300 -14.590 1.00 95.44 70 HIS A O 1
ATOM 546 N N . MET A 1 71 ? 5.541 4.820 -16.215 1.00 94.81 71 MET A N 1
ATOM 547 C CA . MET A 1 71 ? 6.233 5.601 -17.248 1.00 94.81 71 MET A CA 1
ATOM 548 C C . MET A 1 71 ? 5.290 5.980 -18.391 1.00 94.81 71 MET A C 1
ATOM 550 O O . MET A 1 71 ? 5.721 6.193 -19.530 1.00 94.81 71 MET A O 1
ATOM 554 N N . LYS A 1 72 ? 3.986 6.049 -18.096 1.00 91.81 72 LYS A N 1
ATOM 555 C CA . LYS A 1 72 ? 2.949 6.369 -19.073 1.00 91.81 72 LYS A CA 1
ATOM 556 C C . LYS A 1 72 ? 3.275 7.707 -19.756 1.00 91.81 72 LYS A C 1
ATOM 558 O O . LYS A 1 72 ? 3.490 8.697 -19.058 1.00 91.81 72 LYS A O 1
ATOM 563 N N . PRO A 1 73 ? 3.309 7.762 -21.097 1.00 90.56 73 PRO A N 1
ATOM 564 C CA . PRO A 1 73 ? 3.543 9.002 -21.826 1.00 90.56 73 PRO A CA 1
ATOM 565 C C . PRO A 1 73 ? 2.559 10.105 -21.422 1.00 90.56 73 PRO A C 1
ATOM 567 O O . PRO A 1 73 ? 1.345 9.896 -21.429 1.00 90.56 73 PRO A O 1
ATOM 570 N N . GLU A 1 74 ? 3.080 11.294 -21.125 1.00 85.62 74 GLU A N 1
ATOM 571 C CA . GLU A 1 74 ? 2.271 12.470 -20.764 1.00 85.62 74 GLU A CA 1
ATOM 572 C C . GLU A 1 74 ? 1.743 13.230 -21.990 1.00 85.62 74 GLU A C 1
ATOM 574 O O . GLU A 1 74 ? 0.873 14.088 -21.872 1.00 85.62 74 GLU A O 1
ATOM 579 N N . GLY A 1 75 ? 2.248 12.922 -23.190 1.00 85.62 75 GLY A N 1
ATOM 580 C CA . GLY A 1 75 ? 1.758 13.523 -24.431 1.00 85.62 75 GLY A CA 1
ATOM 581 C C . GLY A 1 75 ? 2.300 14.923 -24.736 1.00 85.62 75 GLY A C 1
ATOM 582 O O . GLY A 1 75 ? 1.816 15.551 -25.676 1.00 85.62 75 GLY A O 1
ATOM 583 N N . HIS A 1 76 ? 3.321 15.401 -24.017 1.00 84.62 76 HIS A N 1
ATOM 584 C CA . HIS A 1 76 ? 4.018 16.664 -24.324 1.00 84.62 76 HIS A CA 1
ATOM 585 C C . HIS A 1 76 ? 5.488 16.487 -24.743 1.00 84.62 76 HIS A C 1
ATOM 587 O O . HIS A 1 76 ? 6.005 17.304 -25.507 1.00 84.62 76 HIS A O 1
ATOM 593 N N . LEU A 1 77 ? 6.149 15.397 -24.335 1.00 85.38 77 LEU A N 1
ATOM 594 C CA . LEU A 1 77 ? 7.547 15.131 -24.673 1.00 85.38 77 LEU A CA 1
ATOM 595 C C . LEU A 1 77 ? 7.670 14.638 -26.120 1.00 85.38 77 LEU A C 1
ATOM 597 O O . LEU A 1 77 ? 7.314 13.505 -26.420 1.00 85.38 77 LEU A O 1
ATOM 601 N N . LYS A 1 78 ? 8.201 15.481 -27.014 1.00 88.81 78 LYS A N 1
ATOM 602 C CA . LYS A 1 78 ? 8.380 15.166 -28.449 1.00 88.81 78 LYS A CA 1
ATOM 603 C C . LYS A 1 78 ? 9.822 14.879 -28.858 1.00 88.81 78 LYS A C 1
ATOM 605 O O . LYS A 1 78 ? 10.051 14.382 -29.953 1.00 88.81 78 LYS A O 1
ATOM 610 N N . ASN A 1 79 ? 10.807 15.214 -28.030 1.00 87.88 79 ASN A N 1
ATOM 611 C CA . ASN A 1 79 ? 12.220 15.019 -28.349 1.00 87.88 79 ASN A CA 1
ATOM 612 C C . ASN A 1 79 ? 13.020 14.841 -27.051 1.00 87.88 79 ASN A C 1
ATOM 614 O O . ASN A 1 79 ? 12.954 15.690 -26.167 1.00 87.88 79 ASN A O 1
ATOM 618 N N . ILE A 1 80 ? 13.765 13.739 -26.943 1.00 85.56 80 ILE A N 1
ATOM 619 C CA . ILE A 1 80 ? 14.551 13.381 -25.748 1.00 85.56 80 ILE A CA 1
ATOM 620 C C . ILE A 1 80 ? 15.872 14.158 -25.624 1.00 85.56 80 ILE A C 1
ATOM 622 O O . ILE A 1 80 ? 16.476 14.167 -24.557 1.00 85.56 80 ILE A O 1
ATOM 626 N N . ALA A 1 81 ? 16.339 14.785 -26.709 1.00 85.25 81 ALA A N 1
ATOM 627 C CA . ALA A 1 81 ? 17.582 15.554 -26.750 1.00 85.25 81 ALA A CA 1
ATOM 628 C C . ALA A 1 81 ? 17.488 16.745 -27.739 1.00 85.25 81 ALA A C 1
ATOM 630 O O . ALA A 1 81 ? 18.205 16.769 -28.753 1.00 85.25 81 ALA A O 1
ATOM 631 N N . PRO A 1 82 ? 16.609 17.741 -27.479 1.00 86.44 82 PRO A N 1
ATOM 632 C CA . PRO A 1 82 ? 16.453 18.909 -28.347 1.00 86.44 82 PRO A CA 1
ATOM 633 C C . PRO A 1 82 ? 17.783 19.651 -28.542 1.00 86.44 82 PRO A C 1
ATOM 635 O O . PRO A 1 82 ? 18.509 19.909 -27.584 1.00 86.44 82 PRO A O 1
ATOM 638 N N . GLY A 1 83 ? 18.134 19.966 -29.792 1.00 86.62 83 GLY A N 1
ATOM 639 C CA . GLY A 1 83 ? 19.392 20.654 -30.124 1.00 86.62 83 GLY A CA 1
ATOM 640 C C . GLY A 1 83 ? 20.669 19.824 -29.916 1.00 86.62 83 GLY A C 1
ATOM 641 O O . GLY A 1 83 ? 21.768 20.355 -30.059 1.00 86.62 83 GLY A O 1
ATOM 642 N N . LYS A 1 84 ? 20.548 18.531 -29.579 1.00 85.88 84 LYS A N 1
ATOM 643 C CA . LYS A 1 84 ? 21.670 17.602 -29.334 1.00 85.88 84 LYS A CA 1
ATOM 644 C C . LYS A 1 84 ? 21.557 16.304 -30.150 1.00 85.88 84 LYS A C 1
ATOM 646 O O . LYS A 1 84 ? 22.086 15.275 -29.745 1.00 85.88 84 LYS A O 1
ATOM 651 N N . GLY A 1 85 ? 20.875 16.356 -31.296 1.00 79.75 85 GLY A N 1
ATOM 652 C CA . GLY A 1 85 ? 20.729 15.219 -32.217 1.00 79.75 85 GLY A CA 1
ATOM 653 C C . GLY A 1 85 ? 19.551 14.283 -31.924 1.00 79.75 85 GLY A C 1
ATOM 654 O O . GLY A 1 85 ? 19.468 13.211 -32.519 1.00 79.75 85 GLY A O 1
ATOM 655 N N . GLY A 1 86 ? 18.639 14.661 -31.022 1.00 83.75 86 GLY A N 1
ATOM 656 C CA . GLY A 1 86 ? 17.406 13.911 -30.794 1.00 83.75 86 GLY A CA 1
ATOM 657 C C . GLY A 1 86 ? 16.401 14.065 -31.942 1.00 83.75 86 GLY A C 1
ATOM 658 O O . GLY A 1 86 ? 16.246 15.151 -32.502 1.00 83.75 86 GLY A O 1
ATOM 659 N N . ILE A 1 87 ? 15.697 12.978 -32.262 1.00 85.81 87 ILE A N 1
ATOM 660 C CA . ILE A 1 87 ? 14.640 12.933 -33.283 1.00 85.81 87 ILE A CA 1
ATOM 661 C C . ILE A 1 87 ? 13.318 13.457 -32.698 1.00 85.81 87 ILE A C 1
ATOM 663 O O . ILE A 1 87 ? 12.971 13.132 -31.558 1.00 85.81 87 ILE A O 1
ATOM 667 N N . ILE A 1 88 ? 12.575 14.243 -33.486 1.00 88.75 88 ILE A N 1
ATOM 668 C CA . ILE A 1 88 ? 11.200 14.660 -33.169 1.00 88.75 88 ILE A CA 1
ATOM 669 C C . ILE A 1 88 ? 10.248 13.476 -33.371 1.00 88.75 88 ILE A C 1
ATOM 671 O O . ILE A 1 88 ? 10.270 12.826 -34.412 1.00 88.75 88 ILE A O 1
ATOM 675 N N . ARG A 1 89 ? 9.402 13.209 -32.377 1.00 86.12 89 ARG A N 1
ATOM 676 C CA . ARG A 1 89 ? 8.490 12.064 -32.312 1.00 86.12 89 ARG A CA 1
ATOM 677 C C . ARG A 1 89 ? 7.091 12.498 -31.901 1.00 86.12 89 ARG A C 1
ATOM 679 O O . ARG A 1 89 ? 6.896 13.563 -31.311 1.00 86.12 89 ARG A O 1
ATOM 686 N N . GLU A 1 90 ? 6.137 11.605 -32.135 1.00 85.25 90 GLU A N 1
ATOM 687 C CA . GLU A 1 90 ? 4.815 11.699 -31.530 1.00 85.25 90 GLU A CA 1
ATOM 688 C C . GLU A 1 90 ? 4.924 11.709 -30.007 1.00 85.25 90 GLU A C 1
ATOM 690 O O . GLU A 1 90 ? 5.581 10.858 -29.404 1.00 85.25 90 GLU A O 1
ATOM 695 N N . ALA A 1 91 ? 4.248 12.662 -29.370 1.00 77.44 91 ALA A N 1
ATOM 696 C CA . ALA A 1 91 ? 4.427 12.915 -27.944 1.00 77.44 91 ALA A CA 1
ATOM 697 C C . ALA A 1 91 ? 3.926 11.766 -27.049 1.00 77.44 91 ALA A C 1
ATOM 699 O O . ALA A 1 91 ? 4.360 11.601 -25.912 1.00 77.44 91 ALA A O 1
ATOM 700 N N . LYS A 1 92 ? 3.011 10.944 -27.578 1.00 80.12 92 LYS A N 1
ATOM 701 C CA . LYS A 1 92 ? 2.521 9.720 -26.929 1.00 80.12 92 LYS A CA 1
ATOM 702 C C . LYS A 1 92 ? 3.483 8.535 -27.075 1.00 80.12 92 LYS A C 1
ATOM 704 O O . LYS A 1 92 ? 3.241 7.497 -26.476 1.00 80.12 92 LYS A O 1
ATOM 709 N N . GLY A 1 93 ? 4.544 8.664 -27.872 1.00 80.50 93 GLY A N 1
ATOM 710 C CA . GLY A 1 93 ? 5.533 7.610 -28.101 1.00 80.50 93 GLY A CA 1
ATOM 711 C C . GLY A 1 93 ? 6.709 7.623 -27.122 1.00 80.50 93 GLY A C 1
ATOM 712 O O . GLY A 1 93 ? 7.531 6.712 -27.169 1.00 80.50 93 GLY A O 1
ATOM 713 N N . LEU A 1 94 ? 6.817 8.639 -26.257 1.00 88.50 94 LEU A N 1
ATOM 714 C CA . LEU A 1 94 ? 7.929 8.788 -25.319 1.00 88.50 94 LEU A CA 1
ATOM 715 C C . LEU A 1 94 ? 7.479 8.586 -23.872 1.00 88.50 94 LEU A C 1
ATOM 717 O O . LEU A 1 94 ? 6.554 9.238 -23.391 1.00 88.50 94 LEU A O 1
ATOM 721 N N . ALA A 1 95 ? 8.164 7.671 -23.190 1.00 90.81 95 ALA A N 1
ATOM 722 C CA . ALA A 1 95 ? 7.901 7.323 -21.805 1.00 90.81 95 ALA A CA 1
ATOM 723 C C . ALA A 1 95 ? 8.188 8.506 -20.864 1.00 90.81 95 ALA A C 1
ATOM 725 O O . ALA A 1 95 ? 9.201 9.198 -21.010 1.00 90.81 95 ALA A O 1
ATOM 726 N N . SER A 1 96 ? 7.307 8.716 -19.885 1.00 90.88 96 SER A N 1
ATOM 727 C CA . SER A 1 96 ? 7.537 9.698 -18.827 1.00 90.88 96 SER A CA 1
ATOM 728 C C . SER A 1 96 ? 8.525 9.158 -17.790 1.00 90.88 96 SER A C 1
ATOM 730 O O . SER A 1 96 ? 8.546 7.965 -17.494 1.00 90.88 96 SER A O 1
ATOM 732 N N . HIS A 1 97 ? 9.332 10.054 -17.222 1.00 91.44 97 HIS A N 1
ATOM 733 C CA . HIS A 1 97 ? 10.147 9.778 -16.034 1.00 91.44 97 HIS A CA 1
ATOM 734 C C . HIS A 1 97 ? 9.509 10.335 -14.752 1.00 91.44 97 HIS A C 1
ATOM 736 O O . HIS A 1 97 ? 10.100 10.255 -13.675 1.00 91.44 97 HIS A O 1
ATOM 742 N N . GLN A 1 98 ? 8.288 10.869 -14.836 1.00 90.81 98 GLN A N 1
ATOM 743 C CA . GLN A 1 98 ? 7.458 11.176 -13.682 1.00 90.81 98 GLN A CA 1
ATOM 744 C C . GLN A 1 98 ? 6.832 9.873 -13.159 1.00 90.81 98 GLN A C 1
ATOM 746 O O . GLN A 1 98 ? 5.650 9.612 -13.347 1.00 90.81 98 GLN A O 1
ATOM 751 N N . ILE A 1 99 ? 7.657 9.053 -12.493 1.00 91.12 99 ILE A N 1
ATOM 752 C CA . ILE A 1 99 ? 7.330 7.684 -12.038 1.00 91.12 99 ILE A CA 1
ATOM 753 C C . ILE A 1 99 ? 6.087 7.620 -11.139 1.00 91.12 99 ILE A C 1
ATOM 755 O O . ILE A 1 99 ? 5.395 6.601 -11.074 1.00 91.12 99 ILE A O 1
ATOM 759 N N . MET A 1 100 ? 5.801 8.721 -10.444 1.00 90.56 100 MET A N 1
ATOM 760 C CA . MET A 1 100 ? 4.589 8.910 -9.657 1.00 90.56 100 MET A CA 1
ATOM 761 C C . MET A 1 100 ? 3.861 10.173 -10.125 1.00 90.56 100 MET A C 1
ATOM 763 O O . MET A 1 100 ? 4.065 11.244 -9.542 1.00 90.56 100 MET A O 1
ATOM 767 N N . PRO A 1 101 ? 3.045 10.094 -11.191 1.00 84.88 101 PRO A N 1
ATOM 768 C CA . PRO A 1 101 ? 2.249 11.227 -11.646 1.00 84.88 101 PRO A CA 1
ATOM 769 C C . PRO A 1 101 ? 1.349 11.715 -10.508 1.00 84.88 101 PRO A C 1
ATOM 771 O O . PRO A 1 101 ? 0.640 10.918 -9.897 1.00 84.88 101 PRO A O 1
ATOM 774 N N . GLY A 1 102 ? 1.416 13.008 -10.181 1.00 88.62 102 GLY A N 1
ATOM 775 C CA . GLY A 1 102 ? 0.665 13.564 -9.047 1.00 88.62 102 GLY A CA 1
ATOM 776 C C . GLY A 1 102 ? 1.243 13.281 -7.652 1.00 88.62 102 GLY A C 1
ATOM 777 O O . GLY A 1 102 ? 0.732 13.777 -6.652 1.00 88.62 102 GLY A O 1
ATOM 778 N N . GLY A 1 103 ? 2.336 12.519 -7.567 1.00 93.94 103 GLY A N 1
ATOM 779 C CA . GLY A 1 103 ? 2.992 12.159 -6.313 1.00 93.94 103 GLY A CA 1
ATOM 780 C C . GLY A 1 103 ? 2.326 11.000 -5.564 1.00 93.94 103 GLY A C 1
ATOM 781 O O . GLY A 1 103 ? 1.285 10.469 -5.951 1.00 93.94 103 GLY A O 1
ATOM 782 N N . LEU A 1 104 ? 2.962 10.593 -4.462 1.00 94.06 104 LEU A N 1
ATOM 783 C CA . LEU A 1 104 ? 2.588 9.398 -3.700 1.00 94.06 104 LEU A CA 1
ATOM 784 C C . LEU A 1 104 ? 1.144 9.441 -3.175 1.00 94.06 104 LEU A C 1
ATOM 786 O O . LEU A 1 104 ? 0.429 8.451 -3.297 1.00 94.06 104 LEU A O 1
ATOM 790 N N . GLN A 1 105 ? 0.701 10.573 -2.618 1.00 95.94 105 GLN A N 1
ATOM 791 C CA . GLN A 1 105 ? -0.647 10.696 -2.053 1.00 95.94 105 GLN A CA 1
ATOM 792 C C . GLN A 1 105 ? -1.735 10.506 -3.117 1.00 95.94 105 GLN A C 1
ATOM 794 O O . GLN A 1 105 ? -2.662 9.728 -2.902 1.00 95.94 105 GLN A O 1
ATOM 799 N N . GLN A 1 106 ? -1.601 11.156 -4.276 1.00 95.81 106 GLN A N 1
ATOM 800 C CA . GLN A 1 106 ? -2.577 11.032 -5.360 1.00 95.81 106 GLN A CA 1
ATOM 801 C C . GLN A 1 106 ? -2.600 9.610 -5.943 1.00 95.81 106 GLN A C 1
ATOM 803 O O . GLN A 1 106 ? -3.665 9.077 -6.263 1.00 95.81 106 GLN A O 1
ATOM 808 N N . MET A 1 107 ? -1.439 8.957 -6.049 1.00 95.38 107 MET A N 1
ATOM 809 C CA . MET A 1 107 ? -1.384 7.551 -6.453 1.00 95.38 107 MET A CA 1
ATOM 810 C C . MET A 1 107 ? -2.076 6.636 -5.440 1.00 95.38 107 MET A C 1
ATOM 812 O O . MET A 1 107 ? -2.867 5.790 -5.842 1.00 95.38 107 MET A O 1
ATOM 816 N N . LEU A 1 108 ? -1.844 6.832 -4.138 1.00 97.06 108 LEU A N 1
ATOM 817 C CA . LEU A 1 108 ? -2.531 6.063 -3.098 1.00 97.06 108 LEU A CA 1
ATOM 818 C C . LEU A 1 108 ? -4.051 6.254 -3.185 1.00 97.06 108 LEU A C 1
ATOM 820 O O . LEU A 1 108 ? -4.783 5.269 -3.226 1.00 97.06 108 LEU A O 1
ATOM 824 N N . GLN A 1 109 ? -4.514 7.499 -3.312 1.00 97.38 109 GLN A N 1
ATOM 825 C CA . GLN A 1 109 ? -5.931 7.843 -3.472 1.00 97.38 109 GLN A CA 1
ATOM 826 C C . GLN A 1 109 ? -6.572 7.176 -4.691 1.00 97.38 109 GLN A C 1
ATOM 828 O O . GLN A 1 109 ? -7.650 6.605 -4.589 1.00 97.38 109 GLN A O 1
ATOM 833 N N . SER A 1 110 ? -5.897 7.202 -5.840 1.00 96.31 110 SER A N 1
ATOM 834 C CA . SER A 1 110 ? -6.401 6.572 -7.071 1.00 96.31 110 SER A CA 1
ATOM 835 C C . SER A 1 110 ? -6.294 5.042 -7.082 1.00 96.31 110 SER A C 1
ATOM 837 O O . SER A 1 110 ? -6.892 4.395 -7.948 1.00 96.31 110 SER A O 1
ATOM 839 N N . SER A 1 111 ? -5.548 4.470 -6.130 1.00 97.12 111 SER A N 1
ATOM 840 C CA . SER A 1 111 ? -5.345 3.026 -6.000 1.00 97.12 111 SER A CA 1
ATOM 841 C C . SER A 1 111 ? -6.300 2.332 -5.033 1.00 97.12 111 SER A C 1
ATOM 843 O O . SER A 1 111 ? -6.333 1.105 -5.002 1.00 97.12 111 SER A O 1
ATOM 845 N N . ILE A 1 112 ? -7.069 3.084 -4.241 1.00 98.38 112 ILE A N 1
ATOM 846 C CA . ILE A 1 112 ? -7.972 2.534 -3.227 1.00 98.38 112 ILE A CA 1
ATOM 847 C C . ILE A 1 112 ? -9.401 2.973 -3.523 1.00 98.38 112 ILE A C 1
ATOM 849 O O . ILE A 1 112 ? -9.752 4.139 -3.368 1.00 98.38 112 ILE A O 1
ATOM 853 N N . GLN A 1 113 ? -10.244 2.015 -3.897 1.00 98.56 113 GLN A N 1
ATOM 854 C CA . GLN A 1 113 ? -11.691 2.184 -3.856 1.00 98.56 113 GLN A CA 1
ATOM 855 C C . GLN A 1 113 ? -12.180 1.831 -2.449 1.00 98.56 113 GLN A C 1
ATOM 857 O O . GLN A 1 113 ? -11.770 0.811 -1.888 1.00 98.56 113 GLN A O 1
ATOM 862 N N . HIS A 1 114 ? -13.053 2.665 -1.891 1.00 98.25 114 HIS A N 1
ATOM 863 C CA . HIS A 1 114 ? -13.603 2.478 -0.555 1.00 98.25 114 HIS A CA 1
ATOM 864 C C . HIS A 1 114 ? -15.105 2.770 -0.526 1.00 98.25 114 HIS A C 1
ATOM 866 O O . HIS A 1 114 ? -15.588 3.672 -1.210 1.00 98.25 114 HIS A O 1
ATOM 872 N N . GLU A 1 115 ? -15.836 1.983 0.257 1.00 98.25 115 GLU A N 1
ATOM 873 C CA . GLU A 1 115 ? -17.269 2.147 0.495 1.00 98.25 115 GLU A CA 1
ATOM 874 C C . GLU A 1 115 ? -17.547 1.947 1.983 1.00 98.25 115 GLU A C 1
ATOM 876 O O . GLU A 1 115 ? -17.033 1.017 2.605 1.00 98.25 115 GLU A O 1
ATOM 881 N N . GLU A 1 116 ? -18.355 2.826 2.563 1.00 97.69 116 GLU A N 1
ATOM 882 C CA . GLU A 1 116 ? -18.700 2.796 3.980 1.00 97.69 116 GLU A CA 1
ATOM 883 C C . GLU A 1 116 ? -20.208 2.842 4.159 1.00 97.69 116 GLU A C 1
ATOM 885 O O . GLU A 1 116 ? -20.898 3.656 3.541 1.00 97.69 116 GLU A O 1
ATOM 890 N N . GLU A 1 117 ? -20.701 2.000 5.056 1.00 96.88 117 GLU A N 1
ATOM 891 C CA . GLU A 1 117 ? -22.104 1.912 5.434 1.00 96.88 117 GLU A CA 1
ATOM 892 C C . GLU A 1 117 ? -22.205 2.002 6.958 1.00 96.88 117 GLU A C 1
ATOM 894 O O . GLU A 1 117 ? -21.456 1.340 7.679 1.00 96.88 117 GLU A O 1
ATOM 899 N N . VAL A 1 118 ? -23.137 2.815 7.455 1.00 96.56 118 VAL A N 1
ATOM 900 C CA . VAL A 1 118 ? -23.434 2.912 8.886 1.00 96.56 118 VAL A CA 1
ATOM 901 C C . VAL A 1 118 ? -24.914 2.635 9.089 1.00 96.56 118 VAL A C 1
ATOM 903 O O . VAL A 1 118 ? -25.760 3.315 8.511 1.00 96.56 118 VAL A O 1
ATOM 906 N N . VAL A 1 119 ? -25.218 1.625 9.901 1.00 95.00 119 VAL A N 1
ATOM 907 C CA . VAL A 1 119 ? -26.580 1.157 10.165 1.00 95.00 119 VAL A CA 1
ATOM 908 C C . VAL A 1 119 ? -26.860 1.261 11.657 1.00 95.00 119 VAL A C 1
ATOM 910 O O . VAL A 1 119 ? -26.254 0.559 12.467 1.00 95.00 119 VAL A O 1
ATOM 913 N N . LEU A 1 120 ? -27.802 2.130 12.017 1.00 94.44 120 LEU A N 1
ATOM 914 C CA . LEU A 1 120 ? -28.249 2.305 13.393 1.00 94.44 120 LEU A CA 1
ATOM 915 C C . LEU A 1 120 ? -29.330 1.265 13.733 1.00 94.44 120 LEU A C 1
ATOM 917 O O . LEU A 1 120 ? -30.469 1.376 13.285 1.00 94.44 120 LEU A O 1
ATOM 921 N N . GLY A 1 121 ? -28.975 0.254 14.524 1.00 90.88 121 GLY A N 1
ATOM 922 C CA . GLY A 1 121 ? -29.901 -0.743 15.070 1.00 90.88 121 GLY A CA 1
ATOM 923 C C . GLY A 1 121 ? -30.439 -0.348 16.447 1.00 90.88 121 GLY A C 1
ATOM 924 O O . GLY A 1 121 ? -30.006 0.641 17.033 1.00 90.88 121 GLY A O 1
ATOM 925 N N . GLU A 1 122 ? -31.379 -1.120 16.997 1.00 89.19 122 GLU A N 1
ATOM 926 C CA . GLU A 1 122 ? -32.075 -0.795 18.259 1.00 89.19 122 GLU A CA 1
ATOM 927 C C . GLU A 1 122 ? -31.146 -0.653 19.475 1.00 89.19 122 GLU A C 1
ATOM 929 O O . GLU A 1 122 ? -31.381 0.198 20.331 1.00 89.19 122 GLU A O 1
ATOM 934 N N . THR A 1 123 ? -30.074 -1.444 19.537 1.00 92.25 123 THR A N 1
ATOM 935 C CA . THR A 1 123 ? -29.124 -1.484 20.665 1.00 92.25 123 THR A CA 1
ATOM 936 C C . THR A 1 123 ? -27.702 -1.079 20.280 1.00 92.25 123 THR A C 1
ATOM 938 O O . THR A 1 123 ? -26.922 -0.653 21.134 1.00 92.25 123 THR A O 1
ATOM 941 N N . GLU A 1 124 ? -27.363 -1.157 18.994 1.00 95.81 124 GLU A N 1
ATOM 942 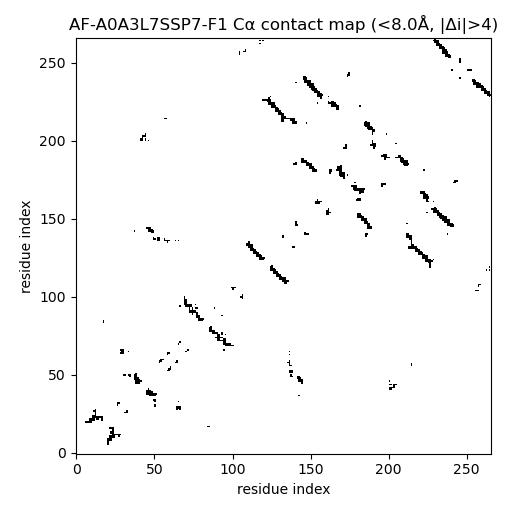C CA . GLU A 1 124 ? -26.001 -1.006 18.483 1.00 95.81 124 GLU A CA 1
ATOM 943 C C . GLU A 1 124 ? -25.980 -0.221 17.172 1.00 95.81 124 GLU A C 1
ATOM 945 O O . GLU A 1 124 ? -26.951 -0.208 16.416 1.00 95.81 124 GLU A O 1
ATOM 950 N N . CYS A 1 125 ? -24.837 0.387 16.872 1.00 96.50 125 CYS A N 1
ATOM 951 C CA . CYS A 1 125 ? -24.543 0.956 15.566 1.00 96.50 125 CYS A CA 1
ATOM 952 C C . CYS A 1 125 ? -23.506 0.088 14.845 1.00 96.50 125 CYS A C 1
ATOM 954 O O . CYS A 1 125 ? -22.425 -0.173 15.379 1.00 96.50 125 CYS A O 1
ATOM 956 N N . VAL A 1 126 ? -23.833 -0.366 13.636 1.00 97.56 126 VAL A N 1
ATOM 957 C CA . VAL A 1 126 ? -22.960 -1.200 12.805 1.00 97.56 126 VAL A CA 1
ATOM 958 C C . VAL A 1 126 ? -22.268 -0.325 11.772 1.00 97.56 126 VAL A C 1
ATOM 960 O O . VAL A 1 126 ? -22.929 0.347 10.986 1.00 97.56 126 VAL A O 1
ATOM 963 N N . VAL A 1 127 ? -20.940 -0.371 11.739 1.00 98.19 127 VAL A N 1
ATOM 964 C CA . VAL A 1 127 ? -20.110 0.309 10.739 1.00 98.19 127 VAL A CA 1
ATOM 965 C C . VAL A 1 127 ? -19.472 -0.749 9.854 1.00 98.19 127 VAL A C 1
ATOM 967 O O . VAL A 1 127 ? -18.735 -1.601 10.351 1.00 98.19 127 VAL A O 1
ATOM 970 N N . LYS A 1 128 ? -19.724 -0.691 8.548 1.00 98.50 128 LYS A N 1
ATOM 971 C CA . LYS A 1 128 ? -19.067 -1.539 7.552 1.00 98.50 128 LYS A CA 1
ATOM 972 C C . LYS A 1 128 ? -18.158 -0.693 6.678 1.00 98.50 128 LYS A C 1
ATOM 974 O O . LYS A 1 128 ? -18.559 0.378 6.228 1.00 98.50 128 LYS A O 1
ATOM 979 N N . VAL A 1 129 ? -16.956 -1.192 6.419 1.00 98.75 129 VAL A N 1
ATOM 980 C CA . VAL A 1 129 ? -16.001 -0.583 5.489 1.00 98.75 129 VAL A CA 1
ATOM 981 C C . VAL A 1 129 ? -15.542 -1.646 4.511 1.00 98.75 129 VAL A C 1
ATOM 983 O O . VAL A 1 129 ? -15.030 -2.686 4.920 1.00 98.75 129 VAL A O 1
ATOM 986 N N . GLN A 1 130 ? -15.701 -1.371 3.226 1.00 98.75 130 GLN A N 1
ATOM 987 C CA . GLN A 1 130 ? -15.155 -2.168 2.143 1.00 98.75 130 GLN A CA 1
ATOM 988 C C . GLN A 1 130 ? -13.985 -1.419 1.515 1.00 98.75 130 GLN A C 1
ATOM 990 O O . GLN A 1 130 ? -14.132 -0.253 1.161 1.00 98.75 130 GLN A O 1
ATOM 995 N N . LEU A 1 131 ? -12.848 -2.092 1.335 1.00 98.75 131 LEU A N 1
ATOM 996 C CA . LEU A 1 131 ? -11.716 -1.576 0.563 1.00 98.75 131 LEU A CA 1
ATOM 997 C C . LEU A 1 131 ? -11.389 -2.520 -0.589 1.00 98.75 131 LEU A C 1
ATOM 999 O O . LEU A 1 131 ? -11.443 -3.742 -0.444 1.00 98.75 131 LEU A O 1
ATOM 1003 N N . LYS A 1 132 ? -10.986 -1.947 -1.720 1.00 98.56 132 LYS A N 1
ATOM 1004 C CA . LYS A 1 132 ? -10.469 -2.678 -2.875 1.00 98.56 132 LYS A CA 1
ATOM 1005 C C . LYS A 1 132 ? -9.283 -1.924 -3.467 1.00 98.56 132 LYS A C 1
ATOM 1007 O O . LYS A 1 132 ? -9.396 -0.741 -3.784 1.00 98.56 132 LYS A O 1
ATOM 1012 N N . ALA A 1 133 ? -8.159 -2.616 -3.649 1.00 98.25 133 ALA A N 1
ATOM 1013 C CA . ALA A 1 133 ? -7.044 -2.065 -4.407 1.00 98.25 133 ALA A CA 1
ATOM 1014 C C . ALA A 1 133 ? -7.361 -2.148 -5.909 1.00 98.25 133 ALA A C 1
ATOM 1016 O O . ALA A 1 133 ? -7.600 -3.234 -6.438 1.00 98.25 133 ALA A O 1
ATOM 1017 N N . VAL A 1 134 ? -7.383 -1.002 -6.580 1.00 97.50 134 VAL A N 1
ATOM 1018 C CA . VAL A 1 134 ? -7.733 -0.846 -7.999 1.00 97.50 134 VAL A CA 1
ATOM 1019 C C . VAL A 1 134 ? -6.612 -0.127 -8.734 1.00 97.50 134 VAL A C 1
ATOM 1021 O O . VAL A 1 134 ? -5.817 0.578 -8.122 1.00 97.50 134 VAL A O 1
ATOM 1024 N N . ASN A 1 135 ? -6.531 -0.286 -10.056 1.00 94.69 135 ASN A N 1
ATOM 1025 C CA . ASN A 1 135 ? -5.510 0.382 -10.881 1.00 94.69 135 ASN A CA 1
ATOM 1026 C C . ASN A 1 135 ? -4.058 0.075 -10.457 1.00 94.69 135 ASN A C 1
ATOM 1028 O O . ASN A 1 135 ? -3.151 0.871 -10.702 1.00 94.69 135 ASN A O 1
ATOM 1032 N N . VAL A 1 136 ? -3.823 -1.084 -9.836 1.00 96.12 136 VAL A N 1
ATOM 1033 C CA . VAL A 1 136 ? -2.504 -1.517 -9.358 1.00 96.12 136 VAL A CA 1
ATOM 1034 C C . VAL A 1 136 ? -2.118 -2.874 -9.924 1.00 96.12 136 VAL A C 1
ATOM 1036 O O . VAL A 1 136 ? -2.960 -3.729 -10.191 1.00 96.12 136 VAL A O 1
ATOM 1039 N N . GLY A 1 137 ? -0.813 -3.071 -10.097 1.00 96.25 137 GLY A N 1
ATOM 1040 C CA . GLY A 1 137 ? -0.235 -4.336 -10.541 1.00 96.25 137 GLY A CA 1
ATOM 1041 C C . GLY A 1 137 ? 0.447 -5.130 -9.433 1.00 96.25 137 GLY A C 1
ATOM 1042 O O . GLY A 1 137 ? 1.081 -6.115 -9.744 1.00 96.25 137 GLY A O 1
ATOM 1043 N N . HIS A 1 138 ? 0.384 -4.705 -8.176 1.00 97.44 138 HIS A N 1
ATOM 1044 C CA . HIS A 1 138 ? 1.055 -5.322 -7.024 1.00 97.44 138 HIS A CA 1
ATOM 1045 C C . HIS A 1 138 ? 0.251 -5.008 -5.756 1.00 97.44 138 HIS A C 1
ATOM 1047 O O . HIS A 1 138 ? -0.675 -4.193 -5.804 1.00 97.44 138 HIS A O 1
ATOM 1053 N N . LYS A 1 139 ? 0.616 -5.592 -4.611 1.00 97.94 139 LYS A N 1
ATOM 1054 C CA . LYS A 1 139 ? -0.099 -5.343 -3.350 1.00 97.94 139 LYS A CA 1
ATOM 1055 C C . LYS A 1 139 ? -0.028 -3.876 -2.922 1.00 97.94 139 LYS A C 1
ATOM 1057 O O . LYS A 1 139 ? 0.872 -3.141 -3.342 1.00 97.94 139 LYS A O 1
ATOM 1062 N N . VAL A 1 140 ? -0.945 -3.446 -2.054 1.00 98.00 140 VAL A N 1
ATOM 1063 C CA . VAL A 1 140 ? -0.957 -2.080 -1.507 1.00 98.00 140 VAL A CA 1
ATOM 1064 C C . VAL A 1 140 ? -0.901 -2.098 0.029 1.00 98.00 140 VAL A C 1
ATOM 1066 O O . VAL A 1 140 ? -1.779 -2.692 0.658 1.00 98.00 140 VAL A O 1
ATOM 1069 N N . PRO A 1 141 ? 0.102 -1.442 0.649 1.00 97.38 141 PRO A N 1
ATOM 1070 C CA . PRO A 1 141 ? 1.259 -0.794 0.020 1.00 97.38 141 PRO A CA 1
ATOM 1071 C C . PRO A 1 141 ? 2.369 -1.794 -0.359 1.00 97.38 141 PRO A C 1
ATOM 1073 O O . PRO A 1 141 ? 2.677 -2.712 0.393 1.00 97.38 141 PRO A O 1
ATOM 1076 N N . THR A 1 142 ? 3.034 -1.592 -1.498 1.00 96.50 142 THR A N 1
ATOM 1077 C CA . THR A 1 142 ? 4.220 -2.385 -1.884 1.00 96.50 142 THR A CA 1
ATOM 1078 C C . THR A 1 142 ? 5.544 -1.698 -1.510 1.00 96.50 142 THR A C 1
ATOM 1080 O O . THR A 1 142 ? 5.593 -0.510 -1.164 1.00 96.50 142 THR A O 1
ATOM 1083 N N . GLY A 1 143 ? 6.652 -2.421 -1.678 1.00 94.81 143 GLY A N 1
ATOM 1084 C CA . GLY A 1 143 ? 8.014 -1.906 -1.596 1.00 94.81 143 GLY A CA 1
ATOM 1085 C C . GLY A 1 143 ? 8.729 -2.401 -0.350 1.00 94.81 143 GLY A C 1
ATOM 1086 O O . GLY A 1 143 ? 8.728 -3.596 -0.074 1.00 94.81 143 GLY A O 1
ATOM 1087 N N . TYR A 1 144 ? 9.366 -1.474 0.363 1.00 94.88 144 TYR A N 1
ATOM 1088 C CA . TYR A 1 144 ? 10.098 -1.767 1.591 1.00 94.88 144 TYR A CA 1
ATOM 1089 C C . TYR A 1 144 ? 9.168 -2.322 2.682 1.00 94.88 144 TYR A C 1
ATOM 1091 O O . TYR A 1 144 ? 8.062 -1.811 2.863 1.00 94.88 144 TYR A O 1
ATOM 1099 N N . ILE A 1 145 ? 9.638 -3.334 3.415 1.00 92.38 145 ILE A N 1
ATOM 1100 C CA . ILE A 1 145 ? 8.857 -4.127 4.380 1.00 92.38 145 ILE A CA 1
ATOM 1101 C C . ILE A 1 145 ? 8.167 -3.319 5.492 1.00 92.38 145 ILE A C 1
ATOM 1103 O O . ILE A 1 145 ? 7.118 -3.742 5.971 1.00 92.38 145 ILE A O 1
ATOM 1107 N N . ASP A 1 146 ? 8.687 -2.145 5.860 1.00 93.69 146 ASP A N 1
ATOM 1108 C CA . ASP A 1 146 ? 8.083 -1.332 6.927 1.00 93.69 146 ASP A CA 1
ATOM 1109 C C . ASP A 1 146 ? 6.868 -0.514 6.476 1.00 93.69 146 ASP A C 1
ATOM 1111 O O . ASP A 1 146 ? 6.166 0.071 7.307 1.00 93.69 146 ASP A O 1
ATOM 1115 N N . ARG A 1 147 ? 6.613 -0.441 5.167 1.00 95.81 147 ARG A N 1
ATOM 1116 C CA . ARG A 1 147 ? 5.473 0.299 4.631 1.00 95.81 147 ARG A CA 1
ATOM 1117 C C . ARG A 1 147 ? 4.182 -0.417 4.993 1.00 95.81 147 ARG A C 1
ATOM 1119 O O . ARG A 1 147 ? 4.025 -1.611 4.744 1.00 95.81 147 ARG A O 1
ATOM 1126 N N . HIS A 1 148 ? 3.232 0.335 5.524 1.00 97.19 148 HIS A N 1
ATOM 1127 C CA . HIS A 1 148 ? 1.926 -0.191 5.892 1.00 97.19 148 HIS A CA 1
ATOM 1128 C C . HIS A 1 148 ? 0.846 0.878 5.760 1.00 97.19 148 HIS A C 1
ATOM 1130 O O . HIS A 1 148 ? 1.132 2.074 5.668 1.00 97.19 148 HIS A O 1
ATOM 1136 N N . MET A 1 149 ? -0.407 0.436 5.730 1.00 98.12 149 MET A N 1
ATOM 1137 C CA . MET A 1 149 ? -1.561 1.304 5.903 1.00 98.12 149 MET A CA 1
ATOM 1138 C C . MET A 1 149 ? -2.355 0.907 7.141 1.00 98.12 149 MET A C 1
ATOM 1140 O O . MET A 1 149 ? -2.367 -0.256 7.539 1.00 98.12 149 MET A O 1
ATOM 1144 N N . ILE A 1 150 ? -3.028 1.879 7.740 1.00 98.12 150 ILE A N 1
ATOM 1145 C CA . ILE A 1 150 ? -3.850 1.718 8.934 1.00 98.12 150 ILE A CA 1
ATOM 1146 C C . ILE A 1 150 ? -5.241 2.229 8.580 1.00 98.12 150 ILE A C 1
ATOM 1148 O O . ILE A 1 150 ? -5.410 3.427 8.358 1.00 98.12 150 ILE A O 1
ATOM 1152 N N . LEU A 1 151 ? -6.221 1.329 8.507 1.00 98.62 1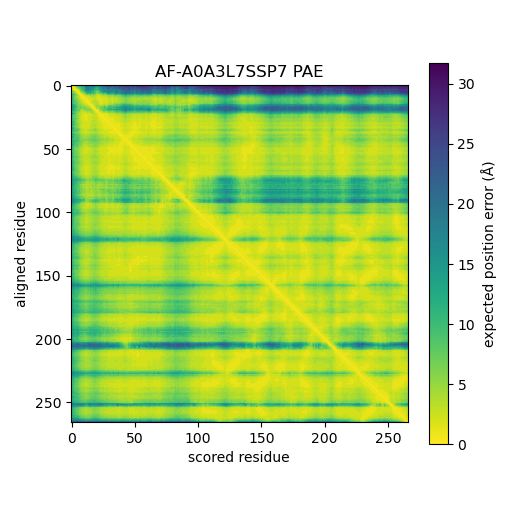51 LEU A N 1
ATOM 1153 C CA . LEU A 1 151 ? -7.630 1.713 8.520 1.00 98.62 151 LEU A CA 1
ATOM 1154 C C . LEU A 1 151 ? -8.025 1.954 9.970 1.00 98.62 151 LEU A C 1
ATOM 1156 O O . LEU A 1 151 ? -7.867 1.067 10.808 1.00 98.62 151 LEU A O 1
ATOM 1160 N N . GLN A 1 152 ? -8.531 3.143 10.259 1.00 97.88 152 GLN A N 1
ATOM 1161 C CA . GLN A 1 152 ? -9.001 3.535 11.574 1.00 97.88 152 GLN A CA 1
ATOM 1162 C C . GLN A 1 152 ? -10.476 3.929 11.504 1.00 97.88 152 GLN A C 1
ATOM 1164 O O . GLN A 1 152 ? -10.886 4.672 10.616 1.00 97.88 152 GLN A O 1
ATOM 1169 N N . VAL A 1 153 ? -11.253 3.463 12.482 1.00 98.19 153 VAL A N 1
ATOM 1170 C CA . VAL A 1 153 ? -12.654 3.842 12.677 1.00 98.19 153 VAL A CA 1
ATOM 1171 C C . VAL A 1 153 ? -12.792 4.474 14.060 1.00 98.19 153 VAL A C 1
ATOM 1173 O O . VAL A 1 153 ? -12.534 3.834 15.078 1.00 98.19 153 VAL A O 1
ATOM 1176 N N . ARG A 1 154 ? -13.168 5.751 14.112 1.00 97.00 154 ARG A N 1
ATOM 1177 C CA . ARG A 1 154 ? -13.385 6.503 15.353 1.00 97.00 154 ARG A CA 1
ATOM 1178 C C . ARG A 1 154 ? -14.856 6.838 15.489 1.00 97.00 154 ARG A C 1
ATOM 1180 O O . ARG A 1 154 ? -15.350 7.712 14.784 1.00 97.00 154 ARG A O 1
ATOM 1187 N N . ALA A 1 155 ? -15.541 6.159 16.398 1.00 96.44 155 ALA A N 1
ATOM 1188 C CA . ALA A 1 155 ? -16.907 6.496 16.767 1.00 96.44 155 ALA A CA 1
ATOM 1189 C C . ALA A 1 155 ? -16.907 7.492 17.933 1.00 96.44 155 ALA A C 1
ATOM 1191 O O . ALA A 1 155 ? -16.152 7.304 18.890 1.00 96.44 155 ALA A O 1
ATOM 1192 N N . LYS A 1 156 ? -17.740 8.534 17.865 1.00 95.81 156 LYS A N 1
ATOM 1193 C CA . LYS A 1 156 ? -17.786 9.612 18.861 1.00 95.81 156 LYS A CA 1
ATOM 1194 C C . LYS A 1 156 ? -19.199 9.903 19.362 1.00 95.81 156 LYS A C 1
ATOM 1196 O O . LYS A 1 156 ? -20.164 9.721 18.626 1.00 95.81 156 LYS A O 1
ATOM 1201 N N . PHE A 1 157 ? -19.287 10.405 20.592 1.00 94.00 157 PHE A N 1
ATOM 1202 C CA . PHE A 1 157 ? -20.448 11.111 21.147 1.00 94.00 157 PHE A CA 1
ATOM 1203 C C . PHE A 1 157 ? -19.961 12.225 22.075 1.00 94.00 157 PHE A C 1
ATOM 1205 O O . PHE A 1 157 ? -19.201 11.944 23.005 1.00 94.00 157 PHE A O 1
ATOM 1212 N N . HIS A 1 158 ? -20.374 13.470 21.832 1.00 90.69 158 HIS A N 1
ATOM 1213 C CA . HIS A 1 158 ? -19.906 14.656 22.558 1.00 90.69 158 HIS A CA 1
ATOM 1214 C C . HIS A 1 158 ? -18.366 14.703 22.643 1.00 90.69 158 HIS A C 1
ATOM 1216 O O . HIS A 1 158 ? -17.792 14.826 23.724 1.00 90.69 158 HIS A O 1
ATOM 1222 N N . GLU A 1 159 ? -17.691 14.509 21.503 1.00 88.56 159 GLU A N 1
ATOM 1223 C CA . GLU A 1 159 ? -16.224 14.387 21.356 1.00 88.56 159 GLU A CA 1
ATOM 1224 C C . GLU A 1 159 ? -15.547 13.198 22.059 1.00 88.56 159 GLU A C 1
ATOM 1226 O O . GLU A 1 159 ? -14.368 12.926 21.814 1.00 88.56 159 GLU A O 1
ATOM 1231 N N . LYS A 1 160 ? -16.263 12.429 22.884 1.00 93.00 160 LYS A N 1
ATOM 1232 C CA . LYS A 1 160 ? -15.719 11.224 23.511 1.00 93.00 160 LYS A CA 1
ATOM 1233 C C . LYS A 1 160 ? -15.677 10.081 22.501 1.00 93.00 160 LYS A C 1
ATOM 1235 O O . LYS A 1 160 ? -16.707 9.716 21.943 1.00 93.00 160 LYS A O 1
ATOM 1240 N N . GLU A 1 161 ? -14.501 9.485 22.310 1.00 93.56 161 GLU A N 1
ATOM 1241 C CA . GLU A 1 161 ? -14.329 8.299 21.465 1.00 93.56 161 GLU A CA 1
ATOM 1242 C C . GLU A 1 161 ? -14.807 7.017 22.170 1.00 93.56 161 GLU A C 1
ATOM 1244 O O . GLU A 1 161 ? -14.578 6.817 23.368 1.00 93.56 161 GLU A O 1
ATOM 1249 N N . PHE A 1 162 ? -15.446 6.129 21.408 1.00 94.12 162 PHE A N 1
ATOM 1250 C CA . PHE A 1 162 ? -15.938 4.831 21.866 1.00 94.12 162 PHE A CA 1
ATOM 1251 C C . PHE A 1 162 ? -15.128 3.694 21.242 1.00 94.12 162 PHE A C 1
ATOM 1253 O O . PHE A 1 162 ? -14.759 3.729 20.068 1.00 94.12 162 PHE A O 1
ATOM 1260 N N . LYS A 1 163 ? -14.865 2.661 22.045 1.00 94.69 163 LYS A N 1
ATOM 1261 C CA . LYS A 1 163 ? -14.278 1.402 21.578 1.00 94.69 163 LYS A CA 1
ATOM 1262 C C . LYS A 1 163 ? -15.372 0.531 20.943 1.00 94.69 163 LYS A C 1
ATOM 1264 O O . LYS A 1 163 ? -16.529 0.639 21.361 1.00 94.69 163 LYS A O 1
ATOM 1269 N N . PRO A 1 164 ? -15.036 -0.312 19.953 1.00 96.50 164 PRO A N 1
ATOM 1270 C CA . PRO A 1 164 ? -16.003 -1.252 19.403 1.00 96.50 164 PRO A CA 1
ATOM 1271 C C . PRO A 1 164 ? -16.386 -2.304 20.456 1.00 96.50 164 PRO A C 1
ATOM 1273 O O . PRO A 1 164 ? -15.544 -2.735 21.243 1.00 96.50 164 PRO A O 1
ATOM 1276 N N . ILE A 1 165 ? -17.651 -2.719 20.449 1.00 96.75 165 ILE A N 1
ATOM 1277 C CA . ILE A 1 165 ? -18.158 -3.904 21.157 1.00 96.75 165 ILE A CA 1
ATOM 1278 C C . ILE A 1 165 ? -17.650 -5.166 20.447 1.00 96.75 165 ILE A C 1
ATOM 1280 O O . ILE A 1 165 ? -17.213 -6.115 21.091 1.00 96.75 165 ILE A O 1
ATOM 1284 N N . GLU A 1 166 ? -17.673 -5.148 19.112 1.00 97.62 166 GLU A N 1
ATOM 1285 C CA . GLU A 1 166 ? -17.216 -6.235 18.246 1.00 97.62 166 GLU A CA 1
ATOM 1286 C C . GLU A 1 166 ? -16.465 -5.661 17.036 1.00 97.62 166 GLU A C 1
ATOM 1288 O O . GLU A 1 166 ? -16.787 -4.571 16.551 1.00 97.62 166 GLU A O 1
ATOM 1293 N N . GLY A 1 167 ? -15.482 -6.407 16.533 1.00 97.81 167 GLY A N 1
ATOM 1294 C CA . GLY A 1 167 ? -14.719 -6.086 15.328 1.00 97.81 167 GLY A CA 1
ATOM 1295 C C . GLY A 1 167 ? -13.207 -6.051 15.571 1.00 97.81 167 GLY A C 1
ATOM 1296 O O . GLY A 1 167 ? -12.749 -6.106 16.716 1.00 97.81 167 GLY A O 1
ATOM 1297 N N . PRO A 1 168 ? -12.401 -5.975 14.499 1.00 97.56 168 PRO A N 1
ATOM 1298 C CA . PRO A 1 168 ? -10.948 -5.972 14.612 1.00 97.56 168 PRO A CA 1
ATOM 1299 C C . PRO A 1 168 ? -10.439 -4.697 15.293 1.00 97.56 168 PRO A C 1
ATOM 1301 O O . PRO A 1 168 ? -10.967 -3.599 15.093 1.00 97.56 168 PRO A O 1
ATOM 1304 N N . THR A 1 169 ? -9.383 -4.829 16.090 1.00 97.12 169 THR A N 1
ATOM 1305 C CA . THR A 1 169 ? -8.750 -3.693 16.763 1.00 97.12 169 THR A CA 1
ATOM 1306 C C . THR A 1 169 ? -7.261 -3.635 16.474 1.00 97.12 169 THR A C 1
ATOM 1308 O O . THR A 1 169 ? -6.619 -4.643 16.174 1.00 97.12 169 THR A O 1
ATOM 1311 N N . LEU A 1 170 ? -6.707 -2.427 16.552 1.00 94.56 170 LEU A N 1
ATOM 1312 C CA . LEU A 1 170 ? -5.290 -2.202 16.308 1.00 94.56 170 LEU A CA 1
ATOM 1313 C C . LEU A 1 170 ? -4.451 -2.672 17.511 1.00 94.56 170 LEU A C 1
ATOM 1315 O O . LEU A 1 170 ? -4.736 -2.278 18.651 1.00 94.56 170 LEU A O 1
ATOM 1319 N N . PRO A 1 171 ? -3.405 -3.487 17.280 1.00 89.38 171 PRO A N 1
ATOM 1320 C CA . PRO A 1 171 ? -2.540 -3.976 18.343 1.00 89.38 171 PRO A CA 1
ATOM 1321 C C . PRO A 1 171 ? -1.544 -2.904 18.805 1.00 89.38 171 PRO A C 1
ATOM 1323 O O . PRO A 1 171 ? -1.253 -1.934 18.101 1.00 89.38 171 PRO A O 1
ATOM 1326 N N . ALA A 1 172 ? -0.979 -3.104 19.997 1.00 88.69 172 ALA A N 1
ATOM 1327 C CA . ALA A 1 172 ? -0.146 -2.104 20.663 1.00 88.69 172 ALA A CA 1
ATOM 1328 C C . ALA A 1 172 ? 1.153 -1.744 19.930 1.00 88.69 172 ALA A C 1
ATOM 1330 O O . ALA A 1 172 ? 1.614 -0.604 20.014 1.00 88.69 172 ALA A O 1
ATOM 1331 N N . TRP A 1 173 ? 1.725 -2.701 19.202 1.00 88.56 173 TRP A N 1
ATOM 1332 C CA . TRP A 1 173 ? 2.987 -2.536 18.484 1.00 88.56 173 TRP A CA 1
ATOM 1333 C C . TRP A 1 173 ? 2.866 -1.688 17.209 1.00 88.56 173 TRP A C 1
ATOM 1335 O O . TRP A 1 173 ? 3.876 -1.187 16.721 1.00 88.56 173 TRP A O 1
ATOM 1345 N N . VAL A 1 174 ? 1.653 -1.471 16.680 1.00 90.31 174 VAL A N 1
ATOM 1346 C CA . VAL A 1 174 ? 1.439 -0.575 15.525 1.00 90.31 174 VAL A CA 1
ATOM 1347 C C . VAL A 1 174 ? 1.656 0.879 15.940 1.00 90.31 174 VAL A C 1
ATOM 1349 O O . VAL A 1 174 ? 2.413 1.622 15.311 1.00 90.31 174 VAL A O 1
ATOM 1352 N N . ASP A 1 175 ? 0.967 1.287 17.003 1.00 90.62 175 ASP A N 1
ATOM 1353 C CA . ASP A 1 175 ? 1.100 2.586 17.648 1.00 90.62 175 ASP A CA 1
ATOM 1354 C C . ASP A 1 175 ? 0.444 2.504 19.031 1.00 90.62 175 ASP A C 1
ATOM 1356 O O . ASP A 1 175 ? -0.752 2.223 19.146 1.00 90.62 175 ASP A O 1
ATOM 1360 N N . LYS A 1 176 ? 1.202 2.804 20.091 1.00 90.25 176 LYS A N 1
ATOM 1361 C CA . LYS A 1 176 ? 0.700 2.787 21.475 1.00 90.25 176 LYS A CA 1
ATOM 1362 C C . LYS A 1 176 ? -0.489 3.732 21.692 1.00 90.25 176 LYS A C 1
ATOM 1364 O O . LYS A 1 176 ? -1.240 3.556 22.644 1.00 90.25 176 LYS A O 1
ATOM 1369 N N . LYS A 1 177 ? -0.688 4.734 20.831 1.00 90.25 177 LYS A N 1
ATOM 1370 C CA . LYS A 1 177 ? -1.849 5.637 20.896 1.00 90.25 177 LYS A CA 1
ATOM 1371 C C . LYS A 1 177 ? -3.110 5.053 20.259 1.00 90.25 177 LYS A C 1
ATOM 1373 O O . LYS A 1 177 ? -4.193 5.585 20.477 1.00 90.25 177 LYS A O 1
ATOM 1378 N N . LEU A 1 178 ? -2.979 3.993 19.463 1.00 90.62 178 LEU A N 1
ATOM 1379 C CA . LEU A 1 178 ? -4.079 3.382 18.718 1.00 90.62 178 LEU A CA 1
ATOM 1380 C C . LEU A 1 178 ? -4.558 2.060 19.327 1.00 90.62 178 LEU A C 1
ATOM 1382 O O . LEU A 1 178 ? -5.495 1.465 18.801 1.00 90.62 178 LEU A O 1
ATOM 1386 N N . VAL A 1 179 ? -3.956 1.606 20.430 1.00 90.88 179 VAL A N 1
ATOM 1387 C CA . VAL A 1 179 ? -4.255 0.294 21.025 1.00 90.88 179 VAL A CA 1
ATOM 1388 C C . VAL A 1 179 ? -5.747 0.142 21.313 1.00 90.88 179 VAL A C 1
ATOM 1390 O O . VAL A 1 179 ? -6.379 0.986 21.962 1.00 90.88 179 VAL A O 1
ATOM 1393 N N . GLY A 1 180 ? -6.320 -0.954 20.821 1.00 88.94 180 GLY A N 1
ATOM 1394 C CA . GLY A 1 180 ? -7.727 -1.287 21.024 1.00 88.94 180 GLY A CA 1
ATOM 1395 C C . GLY A 1 180 ? -8.701 -0.379 20.267 1.00 88.94 180 GLY A C 1
ATOM 1396 O O . GLY A 1 180 ? -9.906 -0.563 20.397 1.00 88.94 180 GLY A O 1
ATOM 1397 N N . ASN A 1 181 ? -8.231 0.615 19.501 1.00 94.06 181 ASN A N 1
ATOM 1398 C CA . ASN A 1 181 ? -9.104 1.355 18.588 1.00 94.06 181 ASN A CA 1
ATOM 1399 C C . ASN A 1 181 ? -9.593 0.414 17.485 1.00 94.06 181 ASN A C 1
ATOM 1401 O O . ASN A 1 181 ? -8.842 -0.452 17.030 1.00 94.06 181 ASN A O 1
ATOM 1405 N N . ALA A 1 182 ? -10.831 0.620 17.036 1.00 97.88 182 ALA A N 1
ATOM 1406 C CA . ALA A 1 182 ? -11.360 -0.058 15.863 1.00 97.88 182 ALA A CA 1
ATOM 1407 C C . ALA A 1 182 ? -10.484 0.255 14.644 1.00 97.88 182 ALA A C 1
ATOM 1409 O O . ALA A 1 182 ? -10.212 1.421 14.334 1.00 97.88 182 ALA A O 1
ATOM 1410 N N . GLY A 1 183 ? -10.015 -0.792 13.974 1.00 97.81 183 GLY A N 1
ATOM 1411 C CA . GLY A 1 183 ? -9.148 -0.626 12.823 1.00 97.81 183 GLY A CA 1
ATOM 1412 C C . GLY A 1 183 ? -8.480 -1.910 12.364 1.00 97.81 183 GLY A C 1
ATOM 1413 O O . GLY A 1 183 ? -8.576 -2.956 13.005 1.00 97.81 183 GLY A O 1
ATOM 1414 N N . VAL A 1 184 ? -7.803 -1.805 11.226 1.00 97.81 184 VAL A N 1
ATOM 1415 C CA . VAL A 1 184 ? -7.108 -2.904 10.552 1.00 97.81 184 VAL A CA 1
ATOM 1416 C C . VAL A 1 184 ? -5.766 -2.401 10.043 1.00 97.81 184 VAL A C 1
ATOM 1418 O O . VAL A 1 184 ? -5.663 -1.289 9.524 1.00 97.81 184 VAL A O 1
ATOM 1421 N N . LEU A 1 185 ? -4.736 -3.231 10.179 1.00 96.81 185 LEU A N 1
ATOM 1422 C CA . LEU A 1 185 ? -3.425 -2.987 9.591 1.00 96.81 185 LEU A CA 1
ATOM 1423 C C . LEU A 1 185 ? -3.299 -3.721 8.252 1.00 96.81 185 LEU A C 1
ATOM 1425 O O . LEU A 1 185 ? -3.529 -4.927 8.185 1.00 96.81 185 LEU A O 1
ATOM 1429 N N . PHE A 1 186 ? -2.817 -3.015 7.233 1.00 97.56 186 PHE A N 1
ATOM 1430 C CA . PHE A 1 186 ? -2.406 -3.560 5.939 1.00 97.56 186 PHE A CA 1
ATOM 1431 C C . PHE A 1 186 ? -0.897 -3.426 5.810 1.00 97.56 186 PHE A C 1
ATOM 1433 O O . PHE A 1 186 ? -0.383 -2.368 5.443 1.00 97.56 186 PHE A O 1
ATOM 1440 N N . GLY A 1 187 ? -0.165 -4.478 6.142 1.00 96.00 187 GLY A N 1
ATOM 1441 C CA . GLY A 1 187 ? 1.289 -4.429 6.163 1.00 96.00 187 GLY A CA 1
ATOM 1442 C C . GLY A 1 187 ? 1.890 -5.816 6.166 1.0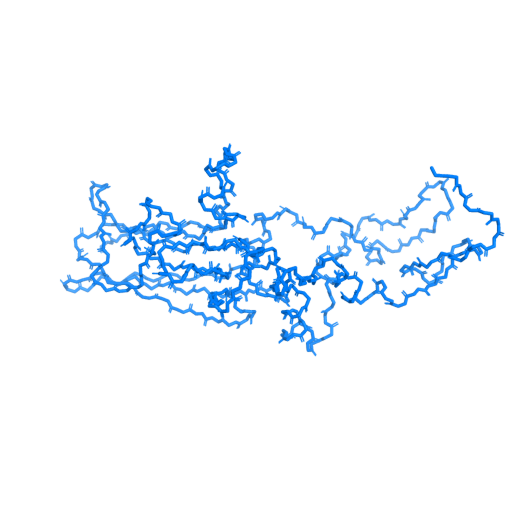0 96.00 187 GLY A C 1
ATOM 1443 O O . GLY A 1 187 ? 1.182 -6.819 6.095 1.00 96.00 187 GLY A O 1
ATOM 1444 N N . ARG A 1 188 ? 3.215 -5.852 6.253 1.00 93.31 188 ARG A N 1
ATOM 1445 C CA . ARG A 1 188 ? 3.958 -7.102 6.344 1.00 93.31 188 ARG A CA 1
ATOM 1446 C C . ARG A 1 188 ? 4.894 -7.098 7.555 1.00 93.31 188 ARG A C 1
ATOM 1448 O O . ARG A 1 188 ? 6.112 -7.119 7.370 1.00 93.31 188 ARG A O 1
ATOM 1455 N N . PRO A 1 189 ? 4.340 -6.957 8.777 1.00 91.31 189 PRO A N 1
ATOM 1456 C CA . PRO A 1 189 ? 5.132 -6.903 9.995 1.00 91.31 189 PRO A CA 1
ATOM 1457 C C . PRO A 1 189 ? 5.951 -8.180 10.161 1.00 91.31 189 PRO A C 1
ATOM 1459 O O . PRO A 1 189 ? 5.455 -9.290 9.962 1.00 91.31 189 PRO A O 1
ATOM 1462 N N . LEU A 1 190 ? 7.200 -7.995 10.570 1.00 90.00 190 LEU A N 1
ATOM 1463 C CA . LEU A 1 190 ? 8.011 -9.056 11.135 1.00 90.00 190 LEU A CA 1
ATOM 1464 C C . LEU A 1 190 ? 7.868 -8.950 12.648 1.00 90.00 190 LEU A C 1
ATOM 1466 O O . LEU A 1 190 ? 8.385 -8.006 13.242 1.00 90.00 190 LEU A O 1
ATOM 1470 N N . LEU A 1 191 ? 7.087 -9.837 13.254 1.00 87.50 191 LEU A N 1
ATOM 1471 C CA . LEU A 1 191 ? 6.842 -9.780 14.693 1.00 87.5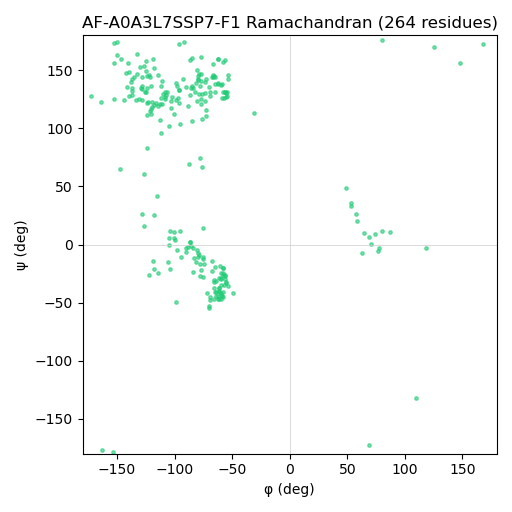0 191 LEU A CA 1
ATOM 1472 C C . LEU A 1 191 ? 8.026 -10.373 15.461 1.00 87.50 191 LEU A C 1
ATOM 1474 O O . LEU A 1 191 ? 8.674 -11.306 14.990 1.00 87.50 191 LEU A O 1
ATOM 1478 N N . SER A 1 192 ? 8.298 -9.828 16.646 1.00 86.56 192 SER A N 1
ATOM 1479 C CA . SER A 1 192 ? 9.176 -10.469 17.630 1.00 86.56 192 SER A CA 1
ATOM 1480 C C . SER A 1 192 ? 8.598 -11.816 18.082 1.00 86.56 192 SER A C 1
ATOM 1482 O O . SER A 1 192 ? 7.394 -12.049 17.967 1.00 86.56 192 SER A O 1
ATOM 1484 N N . GLU A 1 193 ? 9.433 -12.698 18.640 1.00 85.25 193 GLU A N 1
ATOM 1485 C CA . GLU A 1 193 ? 9.003 -14.028 19.115 1.00 85.25 193 GLU A CA 1
ATOM 1486 C C . GLU A 1 193 ? 7.820 -13.972 20.099 1.00 85.25 193 GLU A C 1
ATOM 1488 O O . GLU A 1 193 ? 6.927 -14.816 20.057 1.00 85.25 193 GLU A O 1
ATOM 1493 N N . ASP A 1 194 ? 7.776 -12.946 20.954 1.00 86.06 194 ASP A N 1
ATOM 1494 C CA . ASP A 1 194 ? 6.694 -12.715 21.918 1.00 86.06 194 ASP A CA 1
ATOM 1495 C C . ASP A 1 194 ? 5.444 -12.047 21.315 1.00 86.06 194 ASP A C 1
ATOM 1497 O O . ASP A 1 194 ? 4.436 -11.884 22.005 1.00 86.06 194 ASP A O 1
ATOM 1501 N N . LYS A 1 195 ? 5.498 -11.654 20.036 1.00 83.44 195 LYS A N 1
ATOM 1502 C CA . LYS A 1 195 ? 4.451 -10.948 19.281 1.00 83.44 195 LYS A CA 1
ATOM 1503 C C . LYS A 1 195 ? 4.025 -9.607 19.885 1.00 83.44 195 LYS A C 1
ATOM 1505 O O . LYS A 1 195 ? 2.945 -9.099 19.572 1.00 83.44 195 LYS A O 1
ATOM 1510 N N . GLN A 1 196 ? 4.867 -9.012 20.730 1.00 84.00 196 GLN A N 1
ATOM 1511 C CA . GLN A 1 196 ? 4.598 -7.724 21.377 1.00 84.00 196 GLN A CA 1
ATOM 1512 C C . GLN A 1 196 ? 5.266 -6.537 20.674 1.00 84.0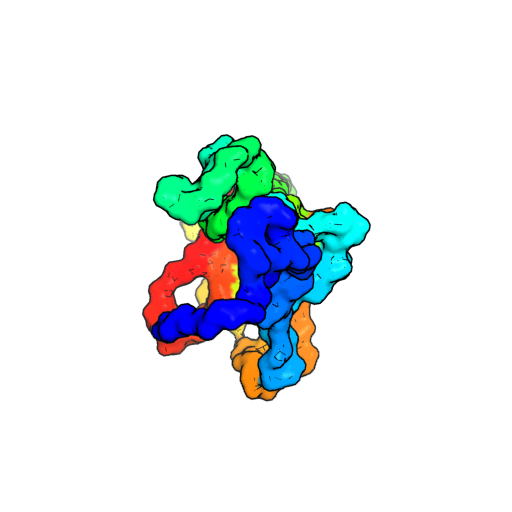0 196 GLN A C 1
ATOM 1514 O O . GLN A 1 196 ? 5.009 -5.392 21.049 1.00 84.00 196 GLN A O 1
ATOM 1519 N N . GLY A 1 197 ? 6.075 -6.781 19.640 1.00 86.00 197 GLY A N 1
ATOM 1520 C CA . GLY A 1 197 ? 6.799 -5.748 18.908 1.00 86.00 197 GLY A CA 1
ATOM 1521 C C . GLY A 1 197 ? 7.125 -6.133 17.468 1.00 86.00 197 GLY A C 1
ATOM 1522 O O . GLY A 1 197 ? 6.768 -7.209 16.985 1.00 86.00 197 GLY A O 1
ATOM 1523 N N . ILE A 1 198 ? 7.813 -5.216 16.784 1.00 88.81 198 ILE A N 1
ATOM 1524 C CA . ILE A 1 198 ? 8.379 -5.454 15.457 1.00 88.81 198 ILE A CA 1
ATOM 1525 C C . ILE A 1 198 ? 9.852 -5.822 15.607 1.00 88.81 198 ILE A C 1
ATOM 1527 O O . ILE A 1 198 ? 10.640 -5.071 16.182 1.00 88.81 198 ILE A O 1
ATOM 1531 N N . GLN A 1 199 ? 10.233 -6.952 15.030 1.00 88.44 199 GLN A N 1
ATOM 1532 C CA . GLN A 1 199 ? 11.616 -7.361 14.882 1.00 88.44 199 GLN A CA 1
ATOM 1533 C C . GLN A 1 199 ? 12.233 -6.710 13.633 1.00 88.44 199 GLN A C 1
ATOM 1535 O O . GLN A 1 199 ? 11.625 -6.710 12.558 1.00 88.44 199 GLN A O 1
ATOM 1540 N N . PRO A 1 200 ? 13.456 -6.166 13.725 1.00 88.50 200 PRO A N 1
ATOM 1541 C CA . PRO A 1 200 ? 14.164 -5.684 12.552 1.00 88.50 200 PRO A CA 1
ATOM 1542 C C . PRO A 1 200 ? 14.469 -6.798 11.547 1.00 88.50 200 PRO A C 1
ATOM 1544 O O . PRO A 1 200 ? 14.959 -7.863 11.916 1.00 88.50 200 PRO A O 1
ATOM 1547 N N . PHE A 1 201 ? 14.291 -6.523 10.253 1.00 88.38 201 PHE A N 1
ATOM 1548 C CA . PHE A 1 201 ? 14.489 -7.524 9.195 1.00 88.38 201 PHE A CA 1
ATOM 1549 C C . PHE A 1 201 ? 15.916 -8.105 9.133 1.00 88.38 201 PHE A C 1
ATOM 1551 O O . PHE A 1 201 ? 16.100 -9.217 8.648 1.00 88.38 201 PHE A O 1
ATOM 1558 N N . TRP A 1 202 ? 16.936 -7.383 9.618 1.00 88.81 202 TRP A N 1
ATOM 1559 C CA . TRP A 1 202 ? 18.323 -7.871 9.638 1.00 88.81 202 TRP A CA 1
ATOM 1560 C C . TRP A 1 202 ? 18.600 -8.911 10.728 1.00 88.81 202 TRP A C 1
ATOM 1562 O O . TRP A 1 202 ? 19.657 -9.535 10.713 1.00 88.81 202 TRP A O 1
ATOM 1572 N N . GLN A 1 203 ? 17.670 -9.107 11.664 1.00 88.19 203 GLN A N 1
ATOM 1573 C CA . GLN A 1 203 ? 17.734 -10.185 12.653 1.00 88.19 203 GLN A CA 1
ATOM 1574 C C . GLN A 1 203 ? 17.122 -11.496 12.121 1.00 88.19 203 GLN A C 1
ATOM 1576 O O . GLN A 1 203 ? 17.088 -12.488 12.843 1.00 88.19 203 GLN A O 1
ATOM 1581 N N . GLY A 1 204 ? 16.660 -11.520 10.862 1.00 78.50 204 GLY A N 1
ATOM 1582 C CA . GLY A 1 204 ? 15.936 -12.655 10.284 1.00 78.50 204 GLY A CA 1
ATOM 1583 C C . GLY A 1 204 ? 14.549 -12.833 10.908 1.00 78.50 204 GLY A C 1
ATOM 1584 O O . GLY A 1 204 ? 14.106 -11.987 11.678 1.00 78.50 204 GLY A O 1
ATOM 1585 N N . GLY A 1 205 ? 13.852 -13.918 10.569 1.00 70.06 205 GLY A N 1
ATOM 1586 C CA . GLY A 1 205 ? 12.580 -14.308 11.187 1.00 70.06 205 GLY A CA 1
ATOM 1587 C C . GLY A 1 205 ? 11.642 -15.030 10.218 1.00 70.06 205 GLY A C 1
ATOM 1588 O O . GLY A 1 205 ? 11.764 -14.900 9.004 1.00 70.06 205 GLY A O 1
ATOM 1589 N N . THR A 1 206 ? 10.716 -15.827 10.747 1.00 65.31 206 THR A N 1
ATOM 1590 C CA . THR A 1 206 ? 9.784 -16.639 9.938 1.00 65.31 206 THR A CA 1
ATOM 1591 C C . THR A 1 206 ? 8.313 -16.292 10.165 1.00 65.31 206 THR A C 1
ATOM 1593 O O . THR A 1 206 ? 7.483 -16.672 9.340 1.00 65.31 206 THR A O 1
ATOM 1596 N N . ASP A 1 207 ? 7.976 -15.539 11.221 1.00 66.44 207 ASP A N 1
ATOM 1597 C CA . ASP A 1 207 ? 6.594 -15.145 11.536 1.00 66.44 207 ASP A CA 1
ATOM 1598 C C . ASP A 1 207 ? 6.220 -13.840 10.816 1.00 66.44 207 ASP A C 1
ATOM 1600 O O . ASP A 1 207 ? 6.129 -12.753 11.393 1.00 66.44 207 ASP A O 1
ATOM 1604 N N . LEU A 1 208 ? 6.100 -13.957 9.494 1.00 76.88 208 LEU A N 1
ATOM 1605 C CA . LEU A 1 208 ? 5.710 -12.874 8.607 1.00 76.88 208 LEU A CA 1
ATOM 1606 C C . LEU A 1 208 ? 4.231 -13.022 8.257 1.00 76.88 208 LEU A C 1
ATOM 1608 O O . LEU A 1 208 ? 3.826 -13.933 7.533 1.00 76.88 208 LEU A O 1
ATOM 1612 N N . VAL A 1 209 ? 3.428 -12.085 8.751 1.00 82.88 209 VAL A N 1
ATOM 1613 C CA . VAL A 1 209 ? 2.019 -11.958 8.373 1.00 82.88 209 VAL A CA 1
ATOM 1614 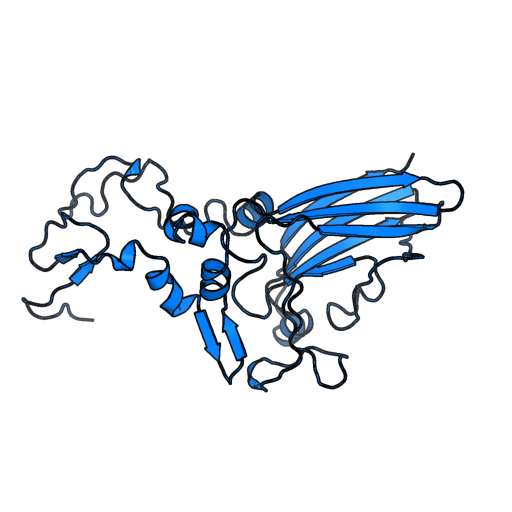C C . VAL A 1 209 ? 1.935 -10.916 7.270 1.00 82.88 209 VAL A C 1
ATOM 1616 O O . VAL A 1 209 ? 2.358 -9.786 7.472 1.00 82.88 209 VAL A O 1
ATOM 1619 N N . ASP A 1 210 ? 1.406 -11.273 6.101 1.00 93.25 210 ASP A N 1
ATOM 1620 C CA . ASP A 1 210 ? 1.146 -10.313 5.024 1.00 93.25 210 ASP A CA 1
ATOM 1621 C C . ASP A 1 210 ? -0.355 -10.029 4.942 1.00 93.25 210 ASP A C 1
ATOM 1623 O O . ASP A 1 210 ? -1.119 -10.841 4.425 1.00 93.25 210 ASP A O 1
ATOM 1627 N N . SER A 1 211 ? -0.774 -8.883 5.476 1.00 95.38 211 SER A N 1
ATOM 1628 C CA . SER A 1 211 ? -2.171 -8.434 5.492 1.00 95.38 211 SER A CA 1
ATOM 1629 C C . SER A 1 211 ? -2.457 -7.336 4.467 1.00 95.38 211 SER A C 1
ATOM 1631 O O . SER A 1 211 ? -3.488 -6.672 4.541 1.00 95.38 211 SER A O 1
ATOM 1633 N N . ARG A 1 212 ? -1.531 -7.073 3.538 1.00 97.56 212 ARG A N 1
ATOM 1634 C CA . ARG A 1 212 ? -1.678 -6.003 2.543 1.00 97.56 212 ARG A CA 1
ATOM 1635 C C . ARG A 1 212 ? -2.820 -6.292 1.572 1.00 97.56 212 ARG A C 1
ATOM 1637 O O . ARG A 1 212 ? -3.175 -7.442 1.332 1.00 97.56 212 ARG A O 1
ATOM 1644 N N . LEU A 1 213 ? -3.378 -5.237 0.981 1.00 98.12 213 LEU A N 1
ATOM 1645 C CA . LEU A 1 213 ? -4.459 -5.382 0.010 1.00 98.12 213 LEU A CA 1
ATOM 1646 C C . LEU A 1 213 ? -3.936 -6.025 -1.277 1.00 98.12 213 LEU A C 1
ATOM 1648 O O . LEU A 1 213 ? -2.967 -5.542 -1.868 1.00 98.12 213 LEU A O 1
ATOM 1652 N N . GLU A 1 214 ? -4.606 -7.086 -1.716 1.00 97.75 214 GLU A N 1
ATOM 1653 C CA . GLU A 1 214 ? -4.354 -7.733 -3.002 1.00 97.75 214 GLU A CA 1
ATOM 1654 C C . GLU A 1 214 ? -5.016 -6.952 -4.152 1.00 97.75 214 GLU A C 1
ATOM 1656 O O . GLU A 1 214 ? -6.118 -6.418 -3.972 1.00 97.75 214 GLU A O 1
ATOM 1661 N N . PRO A 1 215 ? -4.399 -6.898 -5.349 1.00 97.56 215 PRO A N 1
ATOM 1662 C CA . PRO A 1 215 ? -5.005 -6.274 -6.521 1.00 97.56 215 PRO A CA 1
ATOM 1663 C C . PRO A 1 215 ? -6.369 -6.872 -6.856 1.00 97.56 215 PRO A C 1
ATOM 1665 O O . PRO A 1 215 ? -6.510 -8.085 -6.991 1.00 97.56 215 PRO A O 1
ATOM 1668 N N . GLU A 1 216 ? -7.355 -6.008 -7.075 1.00 95.88 216 GLU A N 1
ATOM 1669 C CA . GLU A 1 216 ? -8.693 -6.360 -7.550 1.00 95.88 216 GLU A CA 1
ATOM 1670 C C . GLU A 1 216 ? -9.539 -7.241 -6.612 1.00 95.88 216 GLU A C 1
ATOM 1672 O O . GLU A 1 216 ? -10.635 -7.656 -6.995 1.00 95.88 216 GLU A O 1
ATOM 1677 N N . ILE A 1 217 ? -9.105 -7.461 -5.367 1.00 97.25 217 ILE A N 1
ATOM 1678 C CA . ILE A 1 217 ? -9.872 -8.197 -4.354 1.00 97.25 217 ILE A CA 1
ATOM 1679 C C . ILE A 1 217 ? -10.498 -7.206 -3.372 1.00 97.25 217 ILE A C 1
ATOM 1681 O O . ILE A 1 217 ? -9.793 -6.477 -2.672 1.00 97.25 217 ILE A O 1
ATOM 1685 N N . ALA A 1 218 ? -11.832 -7.179 -3.323 1.00 97.62 218 ALA A N 1
ATOM 1686 C CA . ALA A 1 218 ? -12.565 -6.419 -2.318 1.00 97.62 218 ALA A CA 1
ATOM 1687 C C . ALA A 1 218 ? -12.565 -7.171 -0.981 1.00 97.62 218 ALA A C 1
ATOM 1689 O O . ALA A 1 218 ? -12.778 -8.383 -0.938 1.00 97.62 218 ALA A O 1
ATOM 1690 N N . GLN A 1 219 ? -12.340 -6.443 0.106 1.00 98.00 219 GLN A N 1
ATOM 1691 C CA . GLN A 1 219 ? -12.379 -6.955 1.472 1.00 98.00 219 GLN A CA 1
ATOM 1692 C C . GLN A 1 219 ? -13.289 -6.068 2.317 1.00 98.00 219 GLN A C 1
ATOM 1694 O O . GLN A 1 219 ? -13.328 -4.855 2.112 1.00 98.00 219 GLN A O 1
ATOM 1699 N N . VAL A 1 220 ? -14.021 -6.677 3.250 1.00 98.44 220 VAL A N 1
ATOM 1700 C CA . VAL A 1 220 ? -15.024 -6.004 4.083 1.00 98.44 220 VAL A CA 1
ATOM 1701 C C . VAL A 1 220 ? -14.698 -6.224 5.553 1.00 98.44 220 VAL A C 1
ATOM 1703 O O . VAL A 1 220 ? -14.448 -7.351 5.978 1.00 98.44 220 VAL A O 1
ATOM 1706 N N . TRP A 1 221 ? -14.766 -5.150 6.333 1.00 98.56 221 TRP A N 1
ATOM 1707 C CA . TRP A 1 221 ? -14.660 -5.177 7.787 1.00 98.56 221 TRP A CA 1
ATOM 1708 C C . TRP A 1 221 ? -15.899 -4.573 8.417 1.00 98.56 221 TRP A C 1
ATOM 1710 O O . TRP A 1 221 ? -16.497 -3.639 7.880 1.00 98.56 221 TRP A O 1
ATOM 1720 N N . VAL A 1 222 ? -16.276 -5.125 9.565 1.00 98.50 222 VAL A N 1
ATOM 1721 C CA . VAL A 1 222 ? -17.473 -4.736 10.301 1.00 98.50 222 VAL A CA 1
ATOM 1722 C C . VAL A 1 222 ? -17.095 -4.472 11.749 1.00 98.50 222 VAL A C 1
ATOM 1724 O O . VAL A 1 222 ? -16.374 -5.259 12.363 1.00 98.50 222 VAL A O 1
ATOM 1727 N N . TRP A 1 223 ? -17.612 -3.372 12.285 1.00 98.50 223 TRP A N 1
ATOM 1728 C CA . TRP A 1 223 ? -17.541 -3.027 13.696 1.00 98.50 223 TRP A CA 1
ATOM 1729 C C . TRP A 1 223 ? -18.933 -2.793 14.251 1.00 98.50 223 TRP A C 1
ATOM 1731 O O . TRP A 1 223 ? -19.793 -2.222 13.578 1.00 98.50 223 TRP A O 1
ATOM 1741 N N . ARG A 1 224 ? -19.127 -3.182 15.508 1.00 98.06 224 ARG A N 1
ATOM 1742 C CA . ARG A 1 224 ? -20.305 -2.827 16.297 1.00 98.06 224 ARG A CA 1
ATOM 1743 C C . ARG A 1 224 ? -19.896 -1.853 17.376 1.00 98.06 224 ARG A C 1
ATOM 1745 O O . ARG A 1 224 ? -18.955 -2.115 18.119 1.00 98.06 224 ARG A O 1
ATOM 1752 N N . PHE A 1 225 ? -20.614 -0.751 17.478 1.00 97.44 225 PHE A N 1
ATOM 1753 C CA . PHE A 1 225 ? -20.445 0.246 18.524 1.00 97.44 225 PHE A CA 1
ATOM 1754 C C . PHE A 1 225 ? -21.725 0.368 19.350 1.00 97.44 225 PHE A C 1
ATOM 1756 O O . PHE A 1 225 ? -22.806 0.012 18.869 1.00 97.44 225 PHE A O 1
ATOM 1763 N N . PRO A 1 226 ? -21.634 0.913 20.574 1.00 94.94 226 PRO A N 1
ATOM 1764 C CA . PRO A 1 226 ? -22.817 1.301 21.329 1.00 94.94 226 PRO A CA 1
ATOM 1765 C C . PRO A 1 226 ? -23.717 2.229 20.507 1.00 94.94 226 PRO A C 1
ATOM 1767 O O . PRO A 1 226 ? -23.218 3.090 19.785 1.00 94.94 226 PRO A O 1
ATOM 1770 N N . ARG A 1 227 ? -25.042 2.091 20.625 1.00 93.75 227 ARG A N 1
ATOM 1771 C CA . ARG A 1 227 ? -26.007 2.912 19.867 1.00 93.75 227 ARG A CA 1
ATOM 1772 C C . ARG A 1 227 ? -25.844 4.419 20.066 1.00 93.75 227 ARG A C 1
ATOM 1774 O O . ARG A 1 227 ? -26.185 5.183 19.175 1.00 93.75 227 ARG A O 1
ATOM 1781 N N . ASN A 1 228 ? -25.359 4.858 21.223 1.00 92.62 228 ASN A N 1
ATOM 1782 C CA . ASN A 1 228 ? -25.307 6.270 21.597 1.00 92.62 228 ASN A CA 1
ATOM 1783 C C . ASN A 1 228 ? -24.196 7.071 20.893 1.00 92.62 228 ASN A C 1
ATOM 1785 O O . ASN A 1 228 ? -23.875 8.154 21.362 1.00 92.62 228 ASN A O 1
ATOM 1789 N N . ILE A 1 229 ? -23.579 6.554 19.830 1.00 94.44 229 ILE A N 1
ATOM 1790 C CA . ILE A 1 229 ? -22.619 7.310 19.020 1.00 94.44 229 ILE A CA 1
ATOM 1791 C C . ILE A 1 229 ? -23.360 8.245 18.048 1.00 94.44 229 ILE A C 1
ATOM 1793 O O . ILE A 1 229 ? -24.385 7.876 17.485 1.00 94.44 229 ILE A O 1
ATOM 1797 N N . GLU A 1 230 ? -22.841 9.453 17.839 1.00 95.44 230 GLU A N 1
ATOM 1798 C CA . GLU A 1 230 ? -23.436 10.472 16.952 1.00 95.44 230 GLU A CA 1
ATOM 1799 C C . GLU A 1 230 ? -22.691 10.600 15.619 1.00 95.44 230 GLU A C 1
ATOM 1801 O O . GLU A 1 230 ? -23.218 11.114 14.635 1.00 95.44 230 GLU A O 1
ATOM 1806 N N . SER A 1 231 ? -21.434 10.159 15.576 1.00 96.56 231 SER A N 1
ATOM 1807 C CA . SER A 1 231 ? -20.620 10.235 14.371 1.00 96.56 231 SER A CA 1
ATOM 1808 C C . SER A 1 231 ? -19.553 9.154 14.321 1.00 96.56 231 SER A C 1
ATOM 1810 O O . SER A 1 231 ? -19.121 8.619 15.346 1.00 96.56 231 SER A O 1
ATOM 1812 N N . VAL A 1 232 ? -19.125 8.846 13.100 1.00 97.50 232 VAL A N 1
ATOM 1813 C CA . VAL A 1 232 ? -18.016 7.940 12.815 1.00 97.50 232 VAL A CA 1
ATOM 1814 C C . VAL A 1 232 ? -17.081 8.610 11.817 1.00 97.50 232 VAL A C 1
ATOM 1816 O O . VAL A 1 232 ? -17.510 9.012 10.738 1.00 97.50 232 VAL A O 1
ATOM 1819 N N . GLN A 1 233 ? -15.802 8.710 12.167 1.00 97.88 233 GLN A N 1
ATOM 1820 C CA . GLN A 1 233 ? -14.730 9.101 11.255 1.00 97.88 233 GLN A CA 1
ATOM 1821 C C . GLN A 1 233 ? -13.955 7.853 10.834 1.00 97.88 233 GLN A C 1
ATOM 1823 O O . GLN A 1 233 ? -13.494 7.082 11.676 1.00 97.88 233 GLN A O 1
ATOM 1828 N N . ILE A 1 234 ? -13.815 7.657 9.530 1.00 98.38 234 ILE A N 1
ATOM 1829 C CA . ILE A 1 234 ? -13.149 6.510 8.919 1.00 98.38 234 ILE A CA 1
ATOM 1830 C C . ILE A 1 234 ? -11.985 7.054 8.109 1.00 98.38 234 ILE A C 1
ATOM 1832 O O . ILE A 1 234 ? -12.188 7.895 7.235 1.00 98.38 234 ILE A O 1
ATOM 1836 N N . SER A 1 235 ? -10.771 6.601 8.396 1.00 98.38 235 SER A N 1
ATOM 1837 C CA . SER A 1 235 ? -9.579 7.042 7.677 1.00 98.38 235 SER A CA 1
ATOM 1838 C C . SER A 1 235 ? -8.668 5.881 7.326 1.00 98.38 235 SER A C 1
ATOM 1840 O O . SER A 1 235 ? -8.521 4.930 8.091 1.00 98.38 235 SER A O 1
ATOM 1842 N N . LEU A 1 236 ? -8.035 5.972 6.160 1.00 98.69 236 LEU A N 1
ATOM 1843 C CA . LEU A 1 236 ? -6.946 5.089 5.765 1.00 98.69 236 LEU A CA 1
ATOM 1844 C C . LEU A 1 236 ? -5.665 5.909 5.700 1.00 98.69 236 LEU A C 1
ATOM 1846 O O . LEU A 1 236 ? -5.570 6.883 4.955 1.00 98.69 236 LEU A O 1
ATOM 1850 N N . ILE A 1 237 ? -4.675 5.508 6.485 1.00 98.31 237 ILE A N 1
ATOM 1851 C CA . ILE A 1 237 ? -3.422 6.242 6.649 1.00 98.31 237 ILE A CA 1
ATOM 1852 C C . ILE A 1 237 ? -2.287 5.375 6.130 1.00 98.31 237 ILE A C 1
ATOM 1854 O O . ILE A 1 237 ? -2.087 4.277 6.635 1.00 98.31 237 ILE A O 1
ATOM 1858 N N . TYR A 1 238 ? -1.524 5.860 5.157 1.00 98.38 238 TYR A N 1
ATOM 1859 C CA . TYR A 1 238 ? -0.261 5.254 4.750 1.00 98.38 238 TYR A CA 1
ATOM 1860 C C . TYR A 1 238 ? 0.874 5.751 5.639 1.00 98.38 238 TYR A C 1
ATOM 1862 O O . TYR A 1 238 ? 1.002 6.950 5.886 1.00 98.38 238 TYR A O 1
ATOM 1870 N N . ARG A 1 239 ? 1.737 4.829 6.064 1.00 96.56 239 ARG A N 1
ATOM 1871 C CA . ARG A 1 239 ? 2.904 5.116 6.888 1.00 96.56 239 ARG A CA 1
ATOM 1872 C C . ARG A 1 239 ? 4.137 4.394 6.320 1.00 96.56 239 ARG A C 1
ATOM 1874 O O . ARG A 1 239 ? 4.110 3.172 6.163 1.00 96.56 239 ARG A O 1
ATOM 1881 N N . PRO A 1 240 ? 5.238 5.111 6.021 1.00 94.94 240 PRO A N 1
ATOM 1882 C CA . PRO A 1 240 ? 6.401 4.508 5.367 1.00 94.94 240 PRO A CA 1
ATOM 1883 C C . PRO A 1 240 ? 7.290 3.671 6.298 1.00 94.94 240 PRO A C 1
ATOM 1885 O O . PRO A 1 240 ? 8.030 2.823 5.807 1.00 94.94 240 PRO A O 1
ATOM 1888 N N . PHE A 1 241 ? 7.230 3.917 7.611 1.00 93.88 241 PHE A N 1
ATOM 1889 C CA . PHE A 1 241 ? 8.054 3.246 8.620 1.00 93.88 241 PHE A CA 1
ATOM 1890 C C . PHE A 1 241 ? 7.265 2.978 9.899 1.00 93.88 241 PHE A C 1
ATOM 1892 O O . PHE A 1 241 ? 6.438 3.804 10.289 1.00 93.88 241 PHE A O 1
ATOM 1899 N N . TRP A 1 242 ? 7.559 1.884 10.603 1.00 92.44 242 TRP A N 1
ATOM 1900 C CA . TRP A 1 242 ? 6.952 1.583 11.905 1.00 92.44 242 TRP A CA 1
ATOM 1901 C C . TRP A 1 242 ? 7.113 2.731 12.905 1.00 92.44 242 TRP A C 1
ATOM 1903 O O . TRP A 1 242 ? 8.124 3.441 12.904 1.00 92.44 242 TRP A O 1
ATOM 1913 N N . LYS A 1 243 ? 6.114 2.918 13.778 1.00 91.62 243 LYS A N 1
ATOM 1914 C CA . LYS A 1 243 ? 6.065 4.077 14.680 1.00 91.62 243 LYS A CA 1
ATOM 1915 C C . LYS A 1 243 ? 7.292 4.165 15.584 1.00 91.62 243 LYS A C 1
ATOM 1917 O O . LYS A 1 243 ? 7.837 5.249 15.771 1.00 91.62 243 LYS A O 1
ATOM 1922 N N . GLU A 1 244 ? 7.741 3.029 16.101 1.00 88.88 244 GLU A N 1
ATOM 1923 C CA . GLU A 1 244 ? 8.935 2.933 16.937 1.00 88.88 244 GLU A CA 1
ATOM 1924 C C . GLU A 1 244 ? 10.196 3.424 16.211 1.00 88.88 244 GLU A C 1
ATOM 1926 O O . GLU A 1 244 ? 10.950 4.222 16.765 1.00 88.88 244 GLU A O 1
ATOM 1931 N N . GLN A 1 245 ? 10.377 3.056 14.939 1.00 89.56 245 GLN A N 1
ATOM 1932 C CA . GLN A 1 245 ? 11.522 3.510 14.144 1.00 89.56 245 GLN A CA 1
ATOM 1933 C C . GLN A 1 245 ? 11.498 5.023 13.920 1.00 89.56 245 GLN A C 1
ATOM 1935 O O . GLN A 1 245 ? 12.529 5.682 14.051 1.00 89.56 245 GLN A O 1
ATOM 1940 N N . GLN A 1 246 ? 10.322 5.600 13.656 1.00 91.50 246 GLN A N 1
ATOM 1941 C CA . GLN A 1 246 ? 10.184 7.054 13.537 1.00 91.50 246 GLN A CA 1
ATOM 1942 C C . GLN A 1 246 ? 10.568 7.771 14.837 1.00 91.50 246 GLN A C 1
ATOM 1944 O O . GLN A 1 246 ? 11.234 8.801 14.786 1.00 91.50 246 GLN A O 1
ATOM 1949 N N . LEU A 1 247 ? 10.185 7.220 15.995 1.00 90.44 247 LEU A N 1
ATOM 1950 C CA . LEU A 1 247 ? 10.536 7.783 17.302 1.00 90.44 247 LEU A CA 1
ATOM 1951 C C . LEU A 1 247 ? 12.048 7.721 17.551 1.00 90.44 247 LEU A C 1
ATOM 1953 O O . LEU A 1 247 ? 12.638 8.733 17.918 1.00 90.44 247 LEU A O 1
ATOM 1957 N N . ILE A 1 248 ? 12.682 6.572 17.289 1.00 90.56 248 ILE A N 1
ATOM 1958 C CA . ILE A 1 248 ? 14.136 6.388 17.439 1.00 90.56 248 ILE A CA 1
ATOM 1959 C C . ILE A 1 248 ? 14.909 7.358 16.537 1.00 90.56 248 ILE A C 1
ATOM 1961 O O . ILE A 1 248 ? 15.909 7.939 16.955 1.00 90.56 248 ILE A O 1
ATOM 1965 N N . LYS A 1 249 ? 14.452 7.545 15.294 1.00 92.25 249 LYS A N 1
ATOM 1966 C CA . LYS A 1 249 ? 15.091 8.431 14.309 1.00 92.25 249 LYS A CA 1
ATOM 1967 C C . LYS A 1 249 ? 14.657 9.895 14.413 1.00 92.25 249 LYS A C 1
ATOM 1969 O O . LYS A 1 249 ? 15.155 10.711 13.643 1.00 92.25 249 LYS A O 1
ATOM 1974 N N . GLN A 1 250 ? 13.750 10.221 15.337 1.00 94.38 250 GLN A N 1
ATOM 1975 C CA . GLN A 1 250 ? 13.149 11.550 15.500 1.00 94.38 250 GLN A CA 1
ATOM 1976 C C . GLN A 1 250 ? 12.524 12.092 14.203 1.00 94.38 250 GLN A C 1
ATOM 1978 O O . GLN A 1 250 ? 12.521 13.295 13.939 1.00 94.38 250 GLN A O 1
ATOM 1983 N N . TRP A 1 251 ? 11.988 11.203 13.366 1.00 92.38 251 TRP A N 1
ATOM 1984 C CA . TRP A 1 251 ? 11.308 11.604 12.143 1.00 92.38 251 TRP A CA 1
ATOM 1985 C C . TRP A 1 251 ? 9.949 12.214 12.476 1.00 92.38 251 TRP A C 1
ATOM 1987 O O . TRP A 1 251 ? 9.103 11.593 13.124 1.00 92.38 251 TRP A O 1
ATOM 1997 N N . VAL A 1 252 ? 9.742 13.448 12.015 1.00 84.31 252 VAL A N 1
ATOM 1998 C CA . VAL A 1 252 ? 8.452 14.139 12.105 1.00 84.31 252 VAL A CA 1
ATOM 1999 C C . VAL A 1 252 ? 7.431 13.392 11.252 1.00 84.31 252 VAL A C 1
ATOM 2001 O O . VAL A 1 252 ? 7.795 12.861 10.205 1.00 84.31 252 VAL A O 1
ATOM 2004 N N . ASN A 1 253 ? 6.178 13.352 11.720 1.00 79.81 253 ASN A N 1
ATOM 2005 C CA . ASN A 1 253 ? 5.067 12.585 11.153 1.00 79.81 253 ASN A CA 1
ATOM 2006 C C . ASN A 1 253 ? 5.152 12.415 9.623 1.00 79.81 253 ASN A C 1
ATOM 2008 O O . ASN A 1 253 ? 5.045 13.388 8.883 1.00 79.81 253 ASN A O 1
ATOM 2012 N N . GLN A 1 254 ? 5.348 11.172 9.182 1.00 88.44 254 GLN A N 1
ATOM 2013 C CA . GLN A 1 254 ? 5.436 10.791 7.768 1.00 88.44 254 GLN A CA 1
ATOM 2014 C C . GLN A 1 254 ? 4.119 10.190 7.246 1.00 88.44 254 GLN A C 1
ATOM 2016 O O . GLN A 1 254 ? 4.097 9.586 6.173 1.00 88.44 254 GLN A O 1
ATOM 2021 N N . ASP A 1 255 ? 3.046 10.288 8.032 1.00 95.44 255 ASP A N 1
ATOM 2022 C CA . ASP A 1 255 ? 1.749 9.722 7.691 1.00 95.44 255 ASP A CA 1
ATOM 2023 C C . ASP A 1 255 ? 1.106 10.497 6.538 1.00 95.44 255 ASP A C 1
ATOM 2025 O O . ASP A 1 255 ? 1.070 11.728 6.525 1.00 95.44 255 ASP A O 1
ATOM 2029 N N . ILE A 1 256 ? 0.556 9.755 5.581 1.00 97.12 256 ILE A N 1
ATOM 2030 C CA . ILE A 1 256 ? -0.221 10.288 4.466 1.00 97.12 256 ILE A CA 1
ATOM 2031 C C . ILE A 1 256 ? -1.648 9.786 4.625 1.00 97.12 256 ILE A C 1
ATOM 2033 O O . ILE A 1 256 ? -1.897 8.581 4.593 1.00 97.12 256 ILE A O 1
ATOM 2037 N N . VAL A 1 257 ? -2.597 10.708 4.765 1.00 98.00 257 VAL A N 1
ATOM 2038 C CA . VAL A 1 257 ? -4.021 10.365 4.747 1.00 98.00 257 VAL A CA 1
ATOM 2039 C C . VAL A 1 257 ? -4.405 10.025 3.309 1.00 98.00 257 VAL A C 1
ATOM 2041 O O . VAL A 1 257 ? -4.409 10.892 2.433 1.00 98.00 257 VAL A O 1
ATOM 2044 N N . VAL A 1 258 ? -4.690 8.745 3.064 1.00 98.25 258 VAL A N 1
ATOM 2045 C CA . VAL A 1 258 ? -5.175 8.255 1.771 1.00 98.25 258 VAL A CA 1
ATOM 2046 C C . VAL A 1 258 ? -6.594 8.764 1.574 1.00 98.25 258 VAL A C 1
ATOM 2048 O O . VAL A 1 258 ? -6.859 9.483 0.619 1.00 98.25 258 VAL A O 1
ATOM 2051 N N . PHE A 1 259 ? -7.478 8.490 2.529 1.00 98.50 259 PHE A N 1
ATOM 2052 C CA . PHE A 1 259 ? -8.795 9.107 2.590 1.00 98.50 259 PHE A CA 1
ATOM 2053 C C . PHE A 1 259 ? -9.224 9.303 4.042 1.00 98.50 259 PHE A C 1
ATOM 2055 O O . PHE A 1 259 ? -8.730 8.628 4.950 1.00 98.50 259 PHE A O 1
ATOM 2062 N N . GLU A 1 260 ? -10.168 10.215 4.235 1.00 98.31 260 GLU A N 1
ATOM 2063 C CA . GLU A 1 260 ? -10.899 10.395 5.480 1.00 98.31 260 GLU A CA 1
ATOM 2064 C C . GLU A 1 260 ? -12.358 10.722 5.153 1.00 98.31 260 GLU A C 1
ATOM 2066 O O . GLU A 1 260 ? -12.637 11.532 4.267 1.00 98.31 260 GLU A O 1
ATOM 2071 N N . LYS A 1 261 ? -13.288 10.083 5.860 1.00 97.69 261 LYS A N 1
ATOM 2072 C CA . LYS A 1 261 ? -14.726 10.282 5.704 1.00 97.69 261 LYS A CA 1
ATOM 2073 C C . LYS A 1 261 ? -15.391 10.353 7.068 1.00 97.69 261 LYS A C 1
ATOM 2075 O O . LYS A 1 261 ? -15.221 9.455 7.889 1.00 97.69 261 LYS A O 1
ATOM 2080 N N . SER A 1 262 ? -16.182 11.397 7.279 1.00 96.81 262 SER A N 1
ATOM 2081 C CA . SER 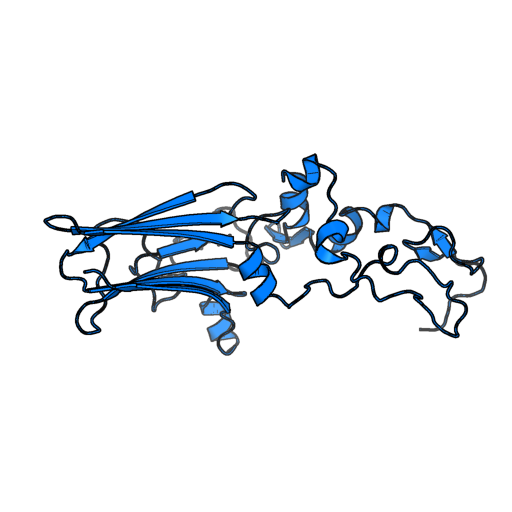A 1 262 ? -16.981 11.578 8.491 1.00 96.81 262 SER A CA 1
ATOM 2082 C C . SER A 1 262 ? -18.455 11.370 8.171 1.00 96.81 262 SER A C 1
ATOM 2084 O O . SER A 1 262 ? -18.994 11.985 7.252 1.00 96.81 262 SER A O 1
ATOM 2086 N N . LEU A 1 263 ? -19.104 10.494 8.930 1.00 95.69 263 LEU A N 1
ATOM 2087 C CA . LEU A 1 263 ? -20.509 10.136 8.796 1.00 95.69 263 LEU A CA 1
ATOM 2088 C C . LEU A 1 263 ? -21.230 10.531 10.082 1.00 95.69 263 LEU A C 1
ATOM 2090 O O . LEU A 1 263 ? -20.874 10.055 11.158 1.00 95.69 263 LEU A O 1
ATOM 2094 N N . VAL A 1 264 ? -22.227 11.407 9.970 1.00 93.31 264 VAL A N 1
ATOM 2095 C CA . VAL A 1 264 ? -23.117 11.749 11.087 1.00 93.31 264 VAL A CA 1
ATOM 2096 C C . VAL A 1 264 ? -24.250 10.735 11.120 1.00 93.31 264 VAL A C 1
ATOM 2098 O O . VAL A 1 264 ? -24.901 10.493 10.101 1.00 93.31 264 VAL A O 1
ATOM 2101 N N . ILE A 1 265 ? -24.469 10.147 12.288 1.00 88.69 265 ILE A N 1
ATOM 2102 C CA . ILE A 1 265 ? -25.528 9.180 12.542 1.00 88.69 265 ILE A CA 1
ATOM 2103 C C . ILE A 1 265 ? -26.760 9.977 12.956 1.00 88.69 265 ILE A C 1
ATOM 2105 O O . ILE A 1 265 ? -26.715 10.735 13.923 1.00 88.69 265 ILE A O 1
ATOM 2109 N N . LYS A 1 266 ? -27.829 9.850 12.172 1.00 70.19 266 LYS A N 1
ATOM 2110 C CA . LYS A 1 266 ? -29.126 10.469 12.457 1.00 70.19 266 LYS A CA 1
ATOM 2111 C C . LYS A 1 266 ? -30.021 9.514 13.230 1.00 70.19 266 LYS A C 1
ATOM 2113 O O . LYS A 1 266 ? -29.943 8.298 12.948 1.00 70.19 266 LYS A O 1
#

Nearest PDB structures (foldseek):
  5ze8-assembly1_A  TM=7.823E-01  e=8.929E-14  Thermochromatium tepidum
  5jp2-assembly1_A  TM=5.000E-01  e=5.945E-03  Danio rerio
  5awu-assembly1_A  TM=3.867E-01  e=1.446E-03  Homo sapiens
  6a9y-assembly1_A  TM=4.001E-01  e=3.110E-03  Homo sapiens
  5aws-assembly2_B  TM=3.581E-01  e=2.059E-03  Homo sapiens

Sequence (266 aa):
MARPEKGQVFFGPIKDATRDDNSFSPVYQQSLYCASCHEGTLFGMHVYSTFSEWQKSPAAAKGLQCQACHMKPEGHLKNIAPGKGGIIREAKGLASHQIMPGGLQQMLQSSIQHEEEVVLGETECVVKVQLKAVNVGHKVPTGYIDRHMILQVRAKFHEKEFKPIEGPTLPAWVDKKLVGNAGVLFGRPLLSEDKQGIQPFWQGGTDLVDSRLEPEIAQVWVWRFPRNIESVQISLIYRPFWKEQQLIKQWVNQDIVVFEKSLVIK

Foldseek 3Di:
DDDDDPPAADEDCDPPDPDPRYHYDCCNVALVVVCVAQFDDDLNRRFHCFSVQLCPFPCVVVVNHLQVQQFQQPQPDQWPDPPRPTDGHGSRVGTHPNRPVVDDLVVLLVQKDKDWDWDQDPWKIKIKMKIAGEPDSGWPPGTGQFKKKKKFKFFDDPNDTFAFPDWDADPCQQDVVRHRGHIDMQGWFQADPVNNYGDDCNVPHDPTDHRTHRHGDMDMTMTITGNNTFKMKIWMKIDGHRPVVCVVVVPDDPIHTSDIDMDTDD

Radius of gyration: 23.24 Å; Cα contacts (8 Å, |Δi|>4): 540; chains: 1; bounding box: 69×37×58 Å

Secondary structure (DSSP, 8-state):
-PPPPTT--EEES-TT-SSTTEEE-GGGGSTHHHHHHHEEEETTEEEEEHHHHHHTSHHHHTT--HHHHHT---S----SSTTTTPPP--GGGS--S-SSTTHHHHHHHHHEEEEEEEEE-SSEEEEEEEEEE-S-SS-BS-SBTT-EEEEEEEEEETTEEE--SBS-B--TTT-TTTTT-BEEEES--BB-TTSSSBPPGGG--S-B---PBPBT-EEEEEEEEETT--EEEEEEEEESS-HHHHHHTT-----EEEEEEEEE--